Protein AF-0000000069414220 (afdb_homodimer)

Nearest PDB structures (foldseek):
  6igj-assembly1_A  TM=7.680E-01  e=2.582E-08  Arabidopsis thaliana
  3axy-assembly2_G  TM=7.639E-01  e=6.951E-08  Oryza sativa Japonica Group
  1wko-assembly2_B  TM=7.601E-01  e=1.482E-07  Arabidopsis thaliana
  6ent-assembly1_A  TM=7.466E-01  e=9.302E-08  Rattus norvegicus
  6nn3-assembly1_H  TM=4.377E-01  e=2.959E-01  Homo sapiens

pLDDT: mean 78.58, std 23.33, range [23.16, 98.75]

Organism: NCBI:txid2607531

Secondary structure (DSSP, 8-state):
---------------------SS-SGGGGGTTTSSPPEEES--S--STT-EE-GGGSSSPPEEE-TT------SEEEEEEEETTS-SSTTEEEEEEEEEEE-HHHHHH-B---TTSSB-------SSSEEEEEEEEEEE-SS-PPPPPP-STTEEEHHHHHHHTT-EEEEEEEEEEE-/---------------------SS-SGGGGGTTTSSPPEEES--S--STT-EE-GGGSSSPPEEE-TT------SEEEEEEEETTS-SSTTEEEEEEEEEEE-HHHHHH-B---TTSSB-------SSSEEEEEEEEEEE-SS-PPPPPP-STTEEEHHHHHHHTT-EEEEEEEEEEE-

Radius of gyration: 24.99 Å; Cα contacts (8 Å, |Δi|>4): 723; chains: 2; bounding box: 134×63×52 Å

InterPro domains:
  IPR008914 Phosphatidylethanolamine-binding protein [PF01161] (61-147)
  IPR035810 Phosphatidylethanolamine-binding protein, eukaryotic [PTHR11362] (46-163)
  IPR035810 Phosphatidylethanolamine-binding protein, eukaryotic [cd00866] (46-167)
  IPR036610 PEBP-like superfamily [G3DSA:3.90.280.10] (35-177)
  IPR036610 PEBP-like superfamily [SSF49777] (45-166)

Sequence (356 aa):
MIFRNVWGVFILLLFNMVYRSSAKGGSNTTLCTKKHLILRPLKLYFQCGYTMRKDETNKAPTVFYPEIKEEPYDAYILIMVDPDANLDPRLYWLHWLKTEISYDAVKNGIHAEPSDEVAYEGPSPPSGIHRYQFFLYGENLNKLKLPSMRSGRLFDFVKFEKTNRLQVISSFQYLVSAMIFRNVWGVFILLLFNMVYRSSAKGGSNTTLCTKKHLILRPLKLYFQCGYTMRKDETNKAPTVFYPEIKEEPYDAYILIMVDPDANLDPRLYWLHWLKTEISYDAVKNGIHAEPSDEVAYEGPSPPSGIHRYQFFLYGENLNKLKLPSMRSGRLFDFVKFEKTNRLQVISSFQYLVSA

Structure (mmCIF, N/CA/C/O backbone):
data_AF-0000000069414220-model_v1
#
loop_
_entity.id
_entity.type
_entity.pdbx_description
1 polymer 'Uncharacterized protein LOC115215108'
#
loop_
_atom_site.group_PDB
_atom_site.id
_atom_site.type_symbol
_atom_site.label_atom_id
_atom_site.label_alt_id
_atom_site.label_comp_id
_atom_site.label_asym_id
_atom_site.label_entity_id
_atom_site.label_seq_id
_atom_site.pdbx_PDB_ins_code
_atom_site.Cartn_x
_atom_site.Cartn_y
_atom_site.Cartn_z
_atom_site.occupancy
_atom_site.B_iso_or_equiv
_atom_site.auth_seq_id
_atom_site.auth_comp_id
_atom_site.auth_asym_id
_atom_site.auth_atom_id
_atom_site.pdbx_PDB_model_num
ATOM 1 N N . MET A 1 1 ? 70.625 7.34 8.094 1 26.59 1 MET A N 1
ATOM 2 C CA . MET A 1 1 ? 69.688 8.188 7.379 1 26.59 1 MET A CA 1
ATOM 3 C C . MET A 1 1 ? 68.5 7.387 6.938 1 26.59 1 MET A C 1
ATOM 5 O O . MET A 1 1 ? 68.562 6.656 5.949 1 26.59 1 MET A O 1
ATOM 9 N N . ILE A 1 2 ? 67.75 6.809 7.895 1 32.03 2 ILE A N 1
ATOM 10 C CA . ILE A 1 2 ? 66.688 5.824 7.906 1 32.03 2 ILE A CA 1
ATOM 11 C C . ILE A 1 2 ? 65.438 6.406 7.238 1 32.03 2 ILE A C 1
ATOM 13 O O . ILE A 1 2 ? 64.938 7.453 7.652 1 32.03 2 ILE A O 1
ATOM 17 N N . PHE A 1 3 ? 65.312 6.156 5.867 1 28.16 3 PHE A N 1
ATOM 18 C CA . PHE A 1 3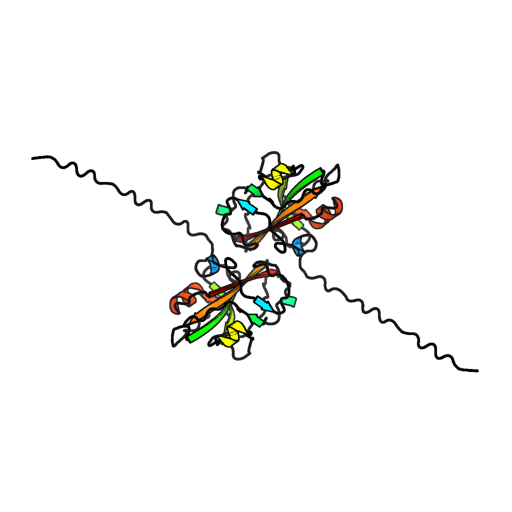 ? 64.188 6.547 4.992 1 28.16 3 PHE A CA 1
ATOM 19 C C . PHE A 1 3 ? 62.875 6.133 5.594 1 28.16 3 PHE A C 1
ATOM 21 O O . PHE A 1 3 ? 62.625 4.945 5.82 1 28.16 3 PHE A O 1
ATOM 28 N N . ARG A 1 4 ? 62.312 6.941 6.512 1 32.22 4 ARG A N 1
ATOM 29 C CA . ARG A 1 4 ? 61 6.91 7.145 1 32.22 4 ARG A CA 1
ATOM 30 C C . ARG A 1 4 ? 59.906 6.875 6.098 1 32.22 4 ARG A C 1
ATOM 32 O O . ARG A 1 4 ? 59.719 7.832 5.344 1 32.22 4 ARG A O 1
ATOM 39 N N . ASN A 1 5 ? 59.75 5.684 5.379 1 29.59 5 ASN A N 1
ATOM 40 C CA . ASN A 1 5 ? 58.688 5.523 4.395 1 29.59 5 ASN A CA 1
ATOM 41 C C . ASN A 1 5 ? 57.312 5.926 4.965 1 29.59 5 ASN A C 1
ATOM 43 O O . ASN A 1 5 ? 56.875 5.344 5.945 1 29.59 5 ASN A O 1
ATOM 47 N N . VAL A 1 6 ? 56.969 7.199 4.992 1 32.84 6 VAL A N 1
ATOM 48 C CA . VAL A 1 6 ? 55.656 7.777 5.305 1 32.84 6 VAL A CA 1
ATOM 49 C C . VAL A 1 6 ? 54.594 7.129 4.434 1 32.84 6 VAL A C 1
ATOM 51 O O . VAL A 1 6 ? 54.594 7.285 3.211 1 32.84 6 VAL A O 1
ATOM 54 N N . TRP A 1 7 ? 54.344 5.789 4.633 1 30.53 7 TRP A N 1
ATOM 55 C CA . TRP A 1 7 ? 53.219 5.219 3.92 1 30.53 7 TRP A CA 1
ATOM 56 C C . TRP A 1 7 ? 51.969 6.066 4.121 1 30.53 7 TRP A C 1
ATOM 58 O O . TRP A 1 7 ? 51.531 6.289 5.254 1 30.53 7 TRP A O 1
ATOM 68 N N . GLY A 1 8 ? 51.781 7.176 3.346 1 30.05 8 GLY A N 1
ATOM 69 C CA . GLY A 1 8 ? 50.562 7.945 3.268 1 30.05 8 GLY A CA 1
ATOM 70 C C . GLY A 1 8 ? 49.312 7.074 3.115 1 30.05 8 GLY A C 1
ATOM 71 O O . GLY A 1 8 ? 49.219 6.266 2.188 1 30.05 8 GLY A O 1
ATOM 72 N N . VAL A 1 9 ? 48.719 6.629 4.238 1 30.56 9 VAL A N 1
ATOM 73 C CA . VAL A 1 9 ? 47.406 5.973 4.289 1 30.56 9 VAL A CA 1
ATOM 74 C C . VAL A 1 9 ? 46.406 6.781 3.492 1 30.56 9 VAL A C 1
ATOM 76 O O . VAL A 1 9 ? 46.062 7.914 3.859 1 30.56 9 VAL A O 1
ATOM 79 N N . PHE A 1 10 ? 46.438 6.742 2.127 1 31.06 10 PHE A N 1
ATOM 80 C CA . PHE A 1 10 ? 45.312 7.262 1.362 1 31.06 10 PHE A CA 1
ATOM 81 C C . PHE A 1 10 ? 44 6.695 1.882 1 31.06 10 PHE A C 1
ATOM 83 O O . PHE A 1 10 ? 43.75 5.492 1.788 1 31.06 10 PHE A O 1
ATOM 90 N N . ILE A 1 11 ? 43.438 7.258 2.92 1 28.73 11 ILE A N 1
ATOM 91 C CA . ILE A 1 11 ? 42.062 6.996 3.352 1 28.73 11 ILE A CA 1
ATOM 92 C C . ILE A 1 11 ? 41.125 7.219 2.184 1 28.73 11 ILE A C 1
ATOM 94 O O . ILE A 1 11 ? 41 8.336 1.686 1 28.73 11 ILE A O 1
ATOM 98 N N . LEU A 1 12 ? 41.062 6.289 1.246 1 27.39 12 LEU A N 1
ATOM 99 C CA . LEU A 1 12 ? 39.969 6.309 0.273 1 27.39 12 LEU A CA 1
ATOM 100 C C . LEU A 1 12 ? 38.625 6.527 0.961 1 27.39 12 LEU A C 1
ATOM 102 O O . LEU A 1 12 ? 38.188 5.707 1.774 1 27.39 12 LEU A O 1
ATOM 106 N N . LEU A 1 13 ? 38.312 7.797 1.229 1 27.56 13 LEU A N 1
ATOM 107 C CA . LEU A 1 13 ? 36.938 8.203 1.565 1 27.56 13 LEU A CA 1
ATOM 108 C C . LEU A 1 13 ? 35.938 7.578 0.61 1 27.56 13 LEU A C 1
ATOM 110 O O . LEU A 1 13 ? 35.875 7.938 -0.568 1 27.56 13 LEU A O 1
ATOM 114 N N . LEU A 1 14 ? 35.844 6.285 0.716 1 27.75 14 LEU A N 1
ATOM 115 C CA . LEU A 1 14 ? 34.688 5.691 0.028 1 27.75 14 LEU A CA 1
ATOM 116 C C . LEU A 1 14 ? 33.406 6.465 0.328 1 27.75 14 LEU A C 1
ATOM 118 O O . LEU A 1 14 ? 33 6.535 1.481 1 27.75 14 LEU A O 1
ATOM 122 N N . PHE A 1 15 ? 33.25 7.602 -0.378 1 26.55 15 PHE A N 1
ATOM 123 C CA . PHE A 1 15 ? 31.953 8.242 -0.518 1 26.55 15 PHE A CA 1
ATOM 124 C C . PHE A 1 15 ? 30.844 7.195 -0.689 1 26.55 15 PHE A C 1
ATOM 126 O O . PHE A 1 15 ? 30.766 6.543 -1.73 1 26.55 15 PHE A O 1
ATOM 133 N N . ASN A 1 16 ? 30.609 6.469 0.341 1 26.45 16 ASN A N 1
ATOM 134 C CA . ASN A 1 16 ? 29.344 5.734 0.368 1 26.45 16 ASN A CA 1
ATOM 135 C C . ASN A 1 16 ? 28.188 6.57 -0.177 1 26.45 16 ASN A C 1
ATOM 137 O O . ASN A 1 16 ? 27.703 7.48 0.5 1 26.45 16 ASN A O 1
ATOM 141 N N . MET A 1 17 ? 28.25 6.957 -1.471 1 23.16 17 MET A N 1
ATOM 142 C CA . MET A 1 17 ? 27.047 7.445 -2.135 1 23.16 17 MET A CA 1
ATOM 143 C C . MET A 1 17 ? 25.812 6.672 -1.673 1 23.16 17 MET A C 1
ATOM 145 O O . MET A 1 17 ? 25.625 5.516 -2.057 1 23.16 17 MET A O 1
ATOM 149 N N . VAL A 1 18 ? 25.438 6.863 -0.528 1 25.58 18 VAL A N 1
ATOM 150 C CA . VAL A 1 18 ? 24.125 6.453 -0.052 1 25.58 18 VAL A CA 1
ATOM 151 C C . VAL A 1 18 ? 23.078 6.727 -1.129 1 25.58 18 VAL A C 1
ATOM 153 O O . VAL A 1 18 ? 22.891 7.871 -1.551 1 25.58 18 VAL A O 1
ATOM 156 N N . TYR A 1 19 ? 23.016 5.891 -2.047 1 25.41 19 TYR A N 1
ATOM 157 C CA . TYR A 1 19 ? 22.031 5.773 -3.111 1 25.41 19 TYR A CA 1
ATOM 158 C C . TYR A 1 19 ? 20.656 6.223 -2.633 1 25.41 19 TYR A C 1
ATOM 160 O O . TYR A 1 19 ? 20.172 5.773 -1.589 1 25.41 19 TYR A O 1
ATOM 168 N N . ARG A 1 20 ? 20.328 7.457 -2.82 1 27.52 20 ARG A N 1
ATOM 169 C CA . ARG A 1 20 ? 19.047 8.148 -2.619 1 27.52 20 ARG A CA 1
ATOM 170 C C . ARG A 1 20 ? 17.875 7.258 -3.023 1 27.52 20 ARG A C 1
ATOM 172 O O . ARG A 1 20 ? 17.719 6.926 -4.199 1 27.52 20 ARG A O 1
ATOM 179 N N . SER A 1 21 ? 17.469 6.363 -2.32 1 29.06 21 SER A N 1
ATOM 180 C CA . SER A 1 21 ? 16.266 5.539 -2.43 1 29.06 21 SER A CA 1
ATOM 181 C C . SER A 1 21 ? 15.086 6.355 -2.92 1 29.06 21 SER A C 1
ATOM 183 O O . SER A 1 21 ? 14.914 7.516 -2.531 1 29.06 21 SER A O 1
ATOM 185 N N . SER A 1 22 ? 14.734 6.297 -4.102 1 31.61 22 SER A N 1
ATOM 186 C CA . SER A 1 22 ? 13.617 7.02 -4.699 1 31.61 22 SER A CA 1
ATOM 187 C C . SER A 1 22 ? 12.438 7.117 -3.736 1 31.61 22 SER A C 1
ATOM 189 O O . SER A 1 22 ? 11.344 7.527 -4.125 1 31.61 22 SER A O 1
ATOM 191 N N . ALA A 1 23 ? 12.484 6.449 -2.645 1 35.44 23 ALA A N 1
ATOM 192 C CA . ALA A 1 23 ? 11.469 6.82 -1.658 1 35.44 23 ALA A CA 1
ATOM 193 C C . ALA A 1 23 ? 11.406 8.336 -1.476 1 35.44 23 ALA A C 1
ATOM 195 O O . ALA A 1 23 ? 12.445 8.992 -1.366 1 35.44 23 ALA A O 1
ATOM 196 N N . LYS A 1 24 ? 10.398 8.945 -2.059 1 43.19 24 LYS A N 1
ATOM 197 C CA . LYS A 1 24 ? 10.258 10.367 -1.768 1 43.19 24 LYS A CA 1
ATOM 198 C C . LYS A 1 24 ? 10.688 10.688 -0.338 1 43.19 24 LYS A C 1
ATOM 200 O O . LYS A 1 24 ? 10.641 9.812 0.536 1 43.19 24 LYS A O 1
ATOM 205 N N . GLY A 1 25 ? 11.688 11.406 -0.119 1 39.09 25 GLY A N 1
ATOM 206 C CA . GLY A 1 25 ? 12.352 11.891 1.079 1 39.09 25 GLY A CA 1
ATOM 207 C C . GLY A 1 25 ? 11.383 12.289 2.178 1 39.09 25 GLY A C 1
ATOM 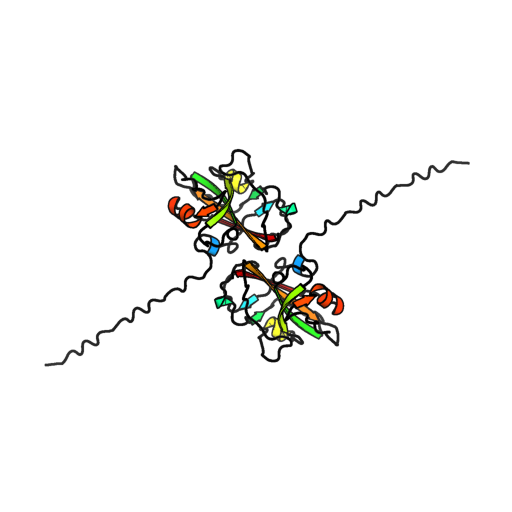208 O O . GLY A 1 25 ? 10.172 12.141 2.027 1 39.09 25 GLY A O 1
ATOM 209 N N . GLY A 1 26 ? 11.672 12.391 3.232 1 40.84 26 GLY A N 1
ATOM 210 C CA . GLY A 1 26 ? 10.961 12.875 4.41 1 40.84 26 GLY A CA 1
ATOM 211 C C . GLY A 1 26 ? 10.258 11.773 5.176 1 40.84 26 GLY A C 1
ATOM 212 O O . GLY A 1 26 ? 10.797 10.672 5.332 1 40.84 26 GLY A O 1
ATOM 213 N N . SER A 1 27 ? 9.078 11.977 5.742 1 42.59 27 SER A N 1
ATOM 214 C CA . SER A 1 27 ? 8.297 11.07 6.578 1 42.59 27 SER A CA 1
ATOM 215 C C . SER A 1 27 ? 7.852 9.844 5.797 1 42.59 27 SER A C 1
ATOM 217 O O . SER A 1 27 ? 7.461 8.836 6.387 1 42.59 27 SER A O 1
ATOM 219 N N . ASN A 1 28 ? 7.996 9.906 4.516 1 46.84 28 ASN A N 1
ATOM 220 C CA . ASN A 1 28 ? 7.57 8.789 3.676 1 46.84 28 ASN A CA 1
ATOM 221 C C . ASN A 1 28 ? 8.422 7.547 3.9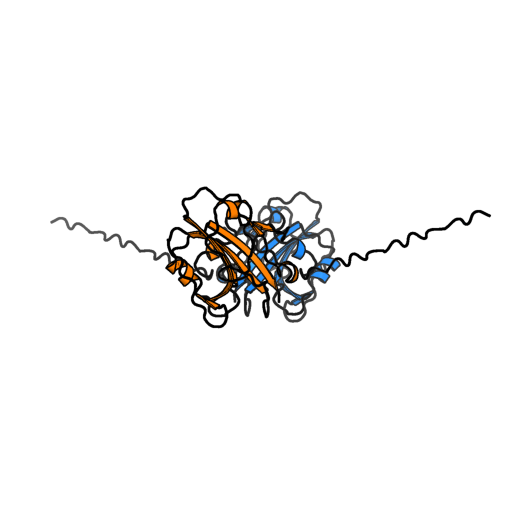22 1 46.84 28 ASN A C 1
ATOM 223 O O . ASN A 1 28 ? 7.961 6.422 3.717 1 46.84 28 ASN A O 1
ATOM 227 N N . THR A 1 29 ? 9.586 7.773 4.395 1 45.28 29 THR A N 1
ATOM 228 C CA . THR A 1 29 ? 10.5 6.652 4.586 1 45.28 29 THR A CA 1
ATOM 229 C C . THR A 1 29 ? 10.055 5.793 5.77 1 45.28 29 THR A C 1
ATOM 231 O O . THR A 1 29 ? 10.438 4.625 5.867 1 45.28 29 THR A O 1
ATOM 234 N N . THR A 1 30 ? 9.203 6.359 6.672 1 50.91 30 THR A N 1
ATOM 235 C CA . THR A 1 30 ? 8.844 5.625 7.879 1 50.91 30 THR A CA 1
ATOM 236 C C . THR A 1 30 ? 7.371 5.242 7.859 1 50.91 30 THR A C 1
ATOM 238 O O . THR A 1 30 ? 6.812 4.848 8.883 1 50.91 30 THR A O 1
ATOM 241 N N . LEU A 1 31 ? 6.766 5.293 6.789 1 56.03 31 LEU A N 1
ATOM 242 C CA . LEU A 1 31 ? 5.336 5.027 6.68 1 56.03 31 LEU A CA 1
ATOM 243 C C . LEU A 1 31 ? 5.016 3.588 7.066 1 56.03 31 LEU A C 1
ATOM 245 O O . LEU A 1 31 ? 5.645 2.654 6.562 1 56.03 31 LEU A O 1
ATOM 249 N N . CYS A 1 32 ? 4.242 3.385 8.008 1 61.91 32 CYS A N 1
ATOM 250 C CA . CYS A 1 32 ? 3.674 2.105 8.422 1 61.91 32 CYS A CA 1
ATOM 251 C C . CYS A 1 32 ? 4.719 1.244 9.117 1 61.91 32 CYS A C 1
ATOM 253 O O . CYS A 1 32 ? 4.621 0.016 9.109 1 61.91 32 CYS A O 1
ATOM 255 N N . THR A 1 33 ? 5.852 1.801 9.477 1 58.91 33 THR A N 1
ATOM 256 C CA . THR A 1 33 ? 6.902 1.003 10.094 1 58.91 33 THR A CA 1
ATOM 257 C C . THR A 1 33 ? 6.676 0.893 11.602 1 58.91 33 THR A C 1
ATOM 259 O O . THR A 1 33 ? 7.203 -0.016 12.25 1 58.91 33 THR A O 1
ATOM 262 N N . LYS A 1 34 ? 5.996 1.818 12.148 1 60.41 34 LYS A N 1
ATOM 263 C CA . LYS A 1 34 ? 5.676 1.795 13.57 1 60.41 34 LYS A CA 1
ATOM 264 C C . LYS A 1 34 ? 4.184 1.56 13.797 1 60.41 34 LYS A C 1
ATOM 266 O O . LYS A 1 34 ? 3.449 1.266 12.852 1 60.41 34 LYS A O 1
ATOM 271 N N . LYS A 1 35 ? 3.875 1.489 15.133 1 65.19 35 LYS A N 1
ATOM 272 C CA . LYS A 1 35 ? 2.441 1.496 15.422 1 65.19 35 LYS A CA 1
ATOM 273 C C . LYS A 1 35 ? 1.742 2.637 14.688 1 65.19 35 LYS A C 1
ATOM 275 O O . LYS A 1 35 ? 2.172 3.789 14.766 1 65.19 35 LYS A O 1
ATOM 280 N N . HIS A 1 36 ? 0.826 2.24 13.961 1 78 36 HIS A N 1
ATOM 281 C CA . HIS A 1 36 ? 0.24 3.199 13.031 1 78 36 HIS A CA 1
ATOM 282 C C . HIS A 1 36 ? -1.018 3.834 13.617 1 78 36 HIS A C 1
ATOM 284 O O . HIS A 1 36 ? -1.588 3.32 14.578 1 78 36 HIS A O 1
ATOM 290 N N . LEU A 1 37 ? -1.339 4.996 13.07 1 86.56 37 LEU A N 1
ATOM 291 C CA . LEU A 1 37 ? -2.613 5.656 13.328 1 86.56 37 LEU A CA 1
ATOM 292 C C . LEU A 1 37 ? -3.777 4.699 13.102 1 86.56 37 LEU A C 1
ATOM 294 O O . LEU A 1 37 ? -3.682 3.773 12.297 1 86.56 37 LEU A O 1
ATOM 298 N N . ILE A 1 38 ? -4.758 4.945 13.844 1 84.88 38 ILE A N 1
ATOM 299 C CA . ILE A 1 38 ? -6.012 4.219 13.656 1 84.88 38 ILE A CA 1
ATOM 300 C C . ILE A 1 38 ? -7.051 5.141 13.016 1 84.88 38 ILE A C 1
ATOM 302 O O . ILE A 1 38 ? -7.219 6.285 13.445 1 84.88 38 ILE A O 1
ATOM 306 N N . LEU A 1 39 ? -7.688 4.691 11.984 1 88.69 39 LEU A N 1
ATOM 307 C CA . LEU A 1 39 ? -8.727 5.453 11.305 1 88.69 39 LEU A CA 1
ATOM 308 C C . LEU A 1 39 ? -10.07 4.742 11.398 1 88.69 39 LEU A C 1
ATOM 310 O O . LEU A 1 39 ? -10.219 3.615 10.922 1 88.69 39 LEU A O 1
ATOM 314 N N . ARG A 1 40 ? -11.008 5.355 11.977 1 86.75 40 ARG A N 1
ATOM 315 C CA . ARG A 1 40 ? -12.352 4.809 12.078 1 86.75 40 ARG A CA 1
ATOM 316 C C . ARG A 1 40 ? -13.312 5.555 11.156 1 86.75 40 ARG A C 1
ATOM 318 O O . ARG A 1 40 ? -13.258 6.781 11.055 1 86.75 40 ARG A O 1
ATOM 325 N N . PRO A 1 41 ? -14.258 4.855 10.5 1 83.75 41 PRO A N 1
ATOM 326 C CA . PRO A 1 41 ? -14.617 3.439 10.594 1 83.75 41 PRO A CA 1
ATOM 327 C C . PRO A 1 41 ? -13.828 2.568 9.617 1 83.75 41 PRO A C 1
ATOM 329 O O . PRO A 1 41 ? -14.18 1.407 9.398 1 83.75 41 PRO A O 1
ATOM 332 N N . LEU A 1 42 ? -12.922 3.197 9.188 1 68.56 42 LEU A N 1
ATOM 333 C CA . LEU A 1 42 ? -12.195 2.426 8.188 1 68.56 42 LEU A CA 1
ATOM 334 C C . LEU A 1 42 ? -11.602 1.162 8.797 1 68.56 42 LEU A C 1
ATOM 336 O O . LEU A 1 42 ? -10.656 1.234 9.578 1 68.56 42 LEU A O 1
ATOM 340 N N . LYS A 1 43 ? -12.555 0.351 9.695 1 55.28 43 LYS A N 1
ATOM 341 C CA . LYS A 1 43 ? -12.32 -0.792 10.578 1 55.28 43 LYS A CA 1
ATOM 342 C C . LYS A 1 43 ? -11.062 -1.552 10.172 1 55.28 43 LYS A C 1
ATOM 344 O O . LYS A 1 43 ? -10.234 -1.89 11.023 1 55.28 43 LYS A O 1
ATOM 349 N N . LEU A 1 44 ? -11.289 -2.572 9.25 1 47 44 LEU A N 1
ATOM 350 C CA . LEU A 1 44 ? -10.523 -3.803 9.078 1 47 44 LEU A CA 1
ATOM 351 C C . LEU A 1 44 ? -9.07 -3.494 8.727 1 47 44 LEU A C 1
ATOM 353 O O . LEU A 1 44 ? -8.227 -4.395 8.703 1 47 44 LEU A O 1
ATOM 357 N N . TYR A 1 45 ? -8.875 -2.334 7.984 1 47.69 45 TYR A N 1
ATOM 358 C CA . TYR A 1 45 ? -7.695 -2.176 7.141 1 47.69 45 TYR A CA 1
ATOM 359 C C . TYR A 1 45 ? -6.469 -1.826 7.98 1 47.69 45 TYR A C 1
ATOM 361 O O . TYR A 1 45 ? -6.121 -0.651 8.125 1 47.69 45 TYR A O 1
ATOM 369 N N . PHE A 1 46 ? -6.613 -2.297 9.164 1 51.69 46 PHE A N 1
ATOM 370 C CA . PHE A 1 46 ? -5.473 -2.18 10.062 1 51.69 46 PHE A CA 1
ATOM 371 C C . PHE A 1 46 ? -4.164 -2.414 9.312 1 51.69 46 PHE A C 1
ATOM 373 O O . PHE A 1 46 ? -3.088 -2.395 9.914 1 51.69 46 PHE A O 1
ATOM 380 N N . GLN A 1 47 ? -4.383 -2.611 8.094 1 63.31 47 GLN A N 1
ATOM 381 C CA . GLN A 1 47 ? -3.078 -2.867 7.496 1 63.31 47 GLN A CA 1
ATOM 382 C C . GLN A 1 47 ? -2.641 -1.705 6.609 1 63.31 47 GLN A C 1
ATOM 384 O O . GLN A 1 47 ? -3.365 -1.312 5.691 1 63.31 47 GLN A O 1
ATOM 389 N N . CYS A 1 48 ? -1.693 -1 7.09 1 68.69 48 CYS A N 1
ATOM 390 C CA . CYS A 1 48 ? -1.053 0.043 6.297 1 68.69 48 CYS A CA 1
ATOM 391 C C . CYS A 1 48 ? -0.765 -0.448 4.883 1 68.69 48 CYS A C 1
ATOM 393 O O . CYS A 1 48 ? -0.091 -1.462 4.699 1 68.69 48 CYS A O 1
ATOM 395 N N . GLY A 1 49 ? -1.542 0.212 3.963 1 74.19 49 GLY A N 1
ATOM 396 C CA . GLY A 1 49 ? -1.286 -0.129 2.572 1 74.19 49 GLY A CA 1
ATOM 397 C C . GLY A 1 49 ? -2.475 -0.779 1.889 1 74.19 49 GLY A C 1
ATOM 398 O O . GLY A 1 49 ? -2.426 -1.075 0.693 1 74.19 49 GLY A O 1
ATOM 399 N N . TYR A 1 50 ? -3.555 -0.944 2.568 1 78.44 50 TYR A N 1
ATOM 400 C CA . TYR A 1 50 ? -4.742 -1.569 1.997 1 78.44 50 TYR A CA 1
ATOM 401 C C . TYR A 1 50 ? -5.371 -0.678 0.932 1 78.44 50 TYR A C 1
ATOM 403 O O . TYR A 1 50 ? -5.309 0.55 1.025 1 78.44 50 TYR A O 1
ATOM 411 N N . THR A 1 51 ? -5.93 -1.305 0.011 1 83.56 51 THR A N 1
ATOM 412 C CA . THR A 1 51 ? -6.672 -0.57 -1.009 1 83.56 51 THR A CA 1
ATOM 413 C C . THR A 1 51 ? -8.133 -0.402 -0.602 1 83.56 51 THR A C 1
ATOM 415 O O . THR A 1 51 ? -8.828 -1.388 -0.362 1 83.56 51 THR A O 1
ATOM 418 N N . MET A 1 52 ? -8.547 0.833 -0.589 1 85.81 52 MET A N 1
ATOM 419 C CA . MET A 1 52 ? -9.914 1.173 -0.213 1 85.81 52 MET A CA 1
ATOM 420 C C . MET A 1 52 ? -10.734 1.577 -1.437 1 85.81 52 MET A C 1
ATOM 422 O O . MET A 1 52 ? -10.18 2.072 -2.42 1 85.81 52 MET A O 1
ATOM 426 N N . ARG A 1 53 ? -12.039 1.361 -1.275 1 85.62 53 ARG A N 1
ATOM 427 C CA . ARG A 1 53 ? -12.945 1.944 -2.262 1 85.62 53 ARG A CA 1
ATOM 428 C C . ARG A 1 53 ? -13.117 3.441 -2.029 1 85.62 53 ARG A C 1
ATOM 430 O O . ARG A 1 53 ? -13.055 3.91 -0.891 1 85.62 53 ARG A O 1
ATOM 437 N N . LYS A 1 54 ? -13.406 4.062 -3.092 1 90.5 54 LYS A N 1
ATOM 438 C CA . LYS A 1 54 ? -13.594 5.508 -3.02 1 90.5 54 LYS A CA 1
ATOM 439 C C . LYS A 1 54 ? -14.727 5.867 -2.057 1 90.5 54 LYS A C 1
ATOM 441 O O . LYS A 1 54 ? -14.602 6.82 -1.279 1 90.5 54 LYS A O 1
ATOM 446 N N . ASP A 1 55 ? -15.789 5.133 -2.113 1 89.69 55 ASP A N 1
ATOM 447 C CA . ASP A 1 55 ? -16.969 5.457 -1.315 1 89.69 55 ASP A CA 1
ATOM 448 C C . ASP A 1 55 ? -16.688 5.262 0.174 1 89.69 55 ASP A C 1
ATOM 450 O O . ASP A 1 55 ? -17.359 5.859 1.019 1 89.69 55 ASP A O 1
ATOM 454 N N . GLU A 1 56 ? -15.711 4.43 0.53 1 89 56 GLU A N 1
ATOM 455 C CA . GLU A 1 56 ? -15.344 4.191 1.924 1 89 56 GLU A CA 1
ATOM 456 C C . GLU A 1 56 ? -14.547 5.363 2.49 1 89 56 GLU A C 1
ATOM 458 O O . GLU A 1 56 ? -14.406 5.492 3.707 1 89 56 GLU A O 1
ATOM 463 N N . THR A 1 57 ? -14.031 6.223 1.544 1 93.5 57 THR A N 1
ATOM 464 C CA . THR A 1 57 ? -13.078 7.234 1.996 1 93.5 57 THR A CA 1
ATOM 465 C C . THR A 1 57 ? -13.594 8.633 1.68 1 93.5 57 THR A C 1
ATOM 467 O O . THR A 1 57 ? -12.875 9.617 1.854 1 93.5 57 THR A O 1
ATOM 470 N N . ASN A 1 58 ? -14.812 8.719 1.23 1 94.69 58 ASN A N 1
ATOM 471 C CA . ASN A 1 58 ? -15.391 10.008 0.85 1 94.69 58 ASN A CA 1
ATOM 472 C C . ASN A 1 58 ? -15.516 10.945 2.049 1 94.69 58 ASN A C 1
ATOM 474 O O . ASN A 1 58 ? -15.32 12.148 1.919 1 94.69 58 ASN A O 1
ATOM 478 N N . LYS A 1 59 ? -15.852 10.367 3.205 1 94.81 59 LYS A N 1
ATOM 479 C CA . LYS A 1 59 ? -15.945 11.141 4.438 1 94.81 59 LYS A CA 1
ATOM 480 C C . LYS A 1 59 ? -14.68 11 5.277 1 94.81 59 LYS A C 1
ATOM 482 O O . LYS A 1 59 ? -14.047 9.945 5.277 1 94.81 59 LYS A O 1
ATOM 487 N N . ALA A 1 60 ? -14.469 12.047 5.996 1 96.75 60 ALA A N 1
ATOM 488 C CA . ALA A 1 60 ? -13.273 12.023 6.84 1 96.75 60 ALA A CA 1
ATOM 489 C C . ALA A 1 60 ? -13.375 10.945 7.91 1 96.75 60 ALA A C 1
ATOM 491 O O . ALA A 1 60 ? -14.422 10.805 8.555 1 96.75 60 ALA A O 1
ATOM 492 N N . PRO A 1 61 ? -12.344 10.266 8.117 1 95.5 61 PRO A N 1
ATOM 493 C CA . PRO A 1 61 ? -12.305 9.375 9.281 1 95.5 61 PRO A CA 1
ATOM 494 C C . PRO A 1 61 ? -12.016 10.125 10.578 1 95.5 61 PRO A C 1
ATOM 496 O O . PRO A 1 61 ? -11.555 11.266 10.547 1 95.5 61 PRO A O 1
ATOM 499 N N . THR A 1 62 ? -12.375 9.445 11.648 1 95.5 62 THR A N 1
ATOM 500 C CA . THR A 1 62 ? -11.797 9.844 12.93 1 95.5 62 THR A CA 1
ATOM 501 C C . THR A 1 62 ? -10.438 9.195 13.133 1 95.5 62 THR A C 1
ATOM 503 O O . THR A 1 62 ? -10.289 7.98 12.977 1 95.5 62 THR A O 1
ATOM 506 N N . VAL A 1 63 ? -9.461 10.055 13.477 1 94.62 63 VAL A N 1
ATOM 507 C CA . VAL A 1 63 ? -8.094 9.555 13.562 1 94.62 63 VAL A CA 1
ATOM 508 C C . VAL A 1 63 ? -7.668 9.461 15.023 1 94.62 63 VAL A C 1
ATOM 510 O O . VAL A 1 63 ? -7.906 10.391 15.805 1 94.62 63 VAL A O 1
ATOM 513 N N . PHE A 1 64 ? -7.02 8.328 15.359 1 91.06 64 PHE A N 1
ATOM 514 C CA . PHE A 1 64 ? -6.59 8.086 16.734 1 91.06 64 PHE A CA 1
ATOM 515 C C . PHE A 1 64 ? -5.129 7.656 16.766 1 91.06 64 PHE A C 1
ATOM 517 O O . PHE A 1 64 ? -4.656 6.953 15.875 1 91.06 64 PHE A O 1
ATOM 524 N N . TYR A 1 65 ? -4.562 8.102 17.812 1 90.5 65 TYR A N 1
ATOM 525 C CA . TYR A 1 65 ? -3.291 7.504 18.203 1 90.5 65 TYR A CA 1
ATOM 526 C C . TYR A 1 65 ? -3.223 7.316 19.719 1 90.5 65 TYR A C 1
ATOM 528 O O . TYR A 1 65 ? -2.545 8.078 20.406 1 90.5 65 TYR A O 1
ATOM 536 N N . PRO A 1 66 ? -3.738 6.223 20.188 1 87.25 66 PRO A N 1
ATOM 537 C CA . PRO A 1 66 ? -3.869 6.039 21.625 1 87.25 66 PRO A CA 1
ATOM 538 C C . PRO A 1 66 ? -2.527 5.801 22.312 1 87.25 66 PRO A C 1
ATOM 540 O O . PRO A 1 66 ? -2.414 5.965 23.531 1 87.25 66 PRO A O 1
ATOM 543 N N . GLU A 1 67 ? -1.554 5.496 21.609 1 86.62 67 GLU A N 1
ATOM 544 C CA . GLU A 1 67 ? -0.257 5.145 22.172 1 86.62 67 GLU A CA 1
ATOM 545 C C . GLU A 1 67 ? 0.599 6.387 22.406 1 86.62 67 GLU A C 1
ATOM 547 O O . GLU A 1 67 ? 1.741 6.285 22.859 1 86.62 67 GLU A O 1
ATOM 552 N N . ILE A 1 68 ? 0.03 7.477 22.094 1 88 68 ILE A N 1
ATOM 553 C CA . ILE A 1 68 ? 0.805 8.711 22.203 1 88 68 ILE A CA 1
ATOM 554 C C . ILE A 1 68 ? 1.336 8.852 23.625 1 88 68 ILE A C 1
ATOM 556 O O . ILE A 1 68 ? 0.62 8.586 24.594 1 88 68 ILE A O 1
ATOM 560 N N . LYS A 1 69 ? 2.611 9.117 23.641 1 82.25 69 LYS A N 1
ATOM 561 C CA . LYS A 1 69 ? 3.215 9.383 24.938 1 82.25 69 LYS A CA 1
ATOM 562 C C . LYS A 1 69 ? 3.127 10.867 25.297 1 82.25 69 LYS A C 1
ATOM 564 O O . LYS A 1 69 ? 2.994 11.719 24.406 1 82.25 69 LYS A O 1
ATOM 569 N N . GLU A 1 70 ? 3.115 10.977 26.516 1 70 70 GLU A N 1
ATOM 570 C CA . GLU A 1 70 ? 3.078 12.352 27 1 70 70 GLU A CA 1
ATOM 571 C C . GLU A 1 70 ? 4.379 13.086 26.672 1 70 70 GLU A C 1
ATOM 573 O O . GLU A 1 70 ? 5.426 12.781 27.25 1 70 70 GLU A O 1
ATOM 578 N N . GLU A 1 71 ? 4.52 13.328 25.391 1 68.06 71 GLU A N 1
ATOM 579 C CA . GLU A 1 71 ? 5.672 14.148 25.016 1 68.06 71 GLU A CA 1
ATOM 580 C C . GLU A 1 71 ? 5.309 15.633 25 1 68.06 71 GLU A C 1
ATOM 582 O O . GLU A 1 71 ? 4.145 15.984 24.797 1 68.06 71 GLU A O 1
ATOM 587 N N . PRO A 1 72 ? 6.391 16.344 25.281 1 73.25 72 PRO A N 1
ATOM 588 C CA . PRO A 1 72 ? 6.145 17.781 25.422 1 73.25 72 PRO A CA 1
ATOM 589 C C . PRO A 1 72 ? 5.926 18.484 24.094 1 73.25 72 PRO A C 1
ATOM 591 O O . PRO A 1 72 ? 6.891 18.875 23.422 1 73.25 72 PRO A O 1
ATOM 594 N N . TYR A 1 73 ? 4.812 18.281 23.531 1 84.94 73 TYR A N 1
ATOM 595 C CA . TYR A 1 73 ? 4.426 19.156 22.422 1 84.94 73 TYR A CA 1
ATOM 596 C C . TYR A 1 73 ? 3.305 20.094 22.844 1 84.94 73 TYR A C 1
ATOM 598 O O . TYR A 1 73 ? 2.465 19.75 23.672 1 84.94 73 TYR A O 1
ATOM 606 N N . ASP A 1 74 ? 3.465 21.312 22.344 1 86.12 74 ASP A N 1
ATOM 607 C CA . ASP A 1 74 ? 2.42 22.281 22.625 1 86.12 74 ASP A CA 1
ATOM 608 C C . ASP A 1 74 ? 1.11 21.906 21.953 1 86.12 74 ASP A C 1
ATOM 610 O O . ASP A 1 74 ? 0.03 22.109 22.5 1 86.12 74 ASP A O 1
ATOM 614 N N . ALA A 1 75 ? 1.247 21.359 20.828 1 91.81 75 ALA A N 1
ATOM 615 C CA . ALA A 1 75 ? 0.106 20.938 20.031 1 91.81 75 ALA A CA 1
ATOM 616 C C . ALA A 1 75 ? 0.525 19.922 18.984 1 91.81 75 ALA A C 1
ATOM 618 O O . ALA A 1 75 ? 1.703 19.562 18.875 1 91.81 75 ALA A O 1
ATOM 619 N N . TYR A 1 76 ? -0.469 19.406 18.344 1 94 7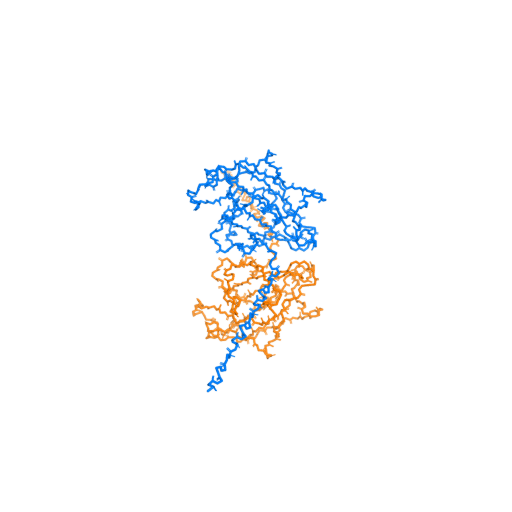6 TYR A N 1
ATOM 620 C CA . TYR A 1 76 ? -0.221 18.406 17.312 1 94 76 TYR A CA 1
ATOM 621 C C . TYR A 1 76 ? -0.811 18.844 15.969 1 94 76 TYR A C 1
ATOM 623 O O . TYR A 1 76 ? -1.672 19.734 15.93 1 94 76 TYR A O 1
ATOM 631 N N . ILE A 1 77 ? -0.254 18.219 14.906 1 94.69 77 ILE A N 1
ATOM 632 C CA . ILE A 1 77 ? -0.691 18.469 13.539 1 94.69 77 ILE A CA 1
ATOM 633 C C . ILE A 1 77 ? -1.036 17.141 12.859 1 94.69 77 ILE A C 1
ATOM 635 O O . ILE A 1 77 ? -0.315 16.156 13 1 94.69 77 ILE A O 1
ATOM 639 N N . LEU A 1 78 ? -2.145 17.141 12.242 1 96.75 78 LEU A N 1
ATOM 640 C CA . LEU A 1 78 ? -2.512 16.047 11.359 1 96.75 78 LEU A CA 1
ATOM 641 C C . LEU A 1 78 ? -2.605 16.516 9.914 1 96.75 78 LEU A C 1
ATOM 643 O O . LEU A 1 78 ? -3.25 17.531 9.625 1 96.75 78 LEU A O 1
ATOM 647 N N . ILE A 1 79 ? -1.901 15.805 9.062 1 96.06 79 ILE A N 1
ATOM 648 C CA . ILE A 1 79 ? -1.957 16.156 7.652 1 96.06 79 ILE A CA 1
ATOM 649 C C . ILE A 1 79 ? -2.258 14.906 6.824 1 96.06 79 ILE A C 1
ATOM 651 O O . ILE A 1 79 ? -1.812 13.805 7.16 1 96.06 79 ILE A O 1
ATOM 655 N N . MET A 1 80 ? -3.08 15.016 5.824 1 96.62 80 MET A N 1
ATOM 656 C CA . MET A 1 80 ? -3.322 13.977 4.82 1 96.62 80 MET A CA 1
ATOM 657 C C . MET A 1 80 ? -2.9 14.453 3.436 1 96.62 80 MET A C 1
ATOM 659 O O . MET A 1 80 ? -3.338 15.516 2.979 1 96.62 80 MET A O 1
ATOM 663 N N . VAL A 1 81 ? -2.064 13.664 2.766 1 95.25 81 VAL A N 1
ATOM 664 C CA . VAL A 1 81 ? -1.51 14.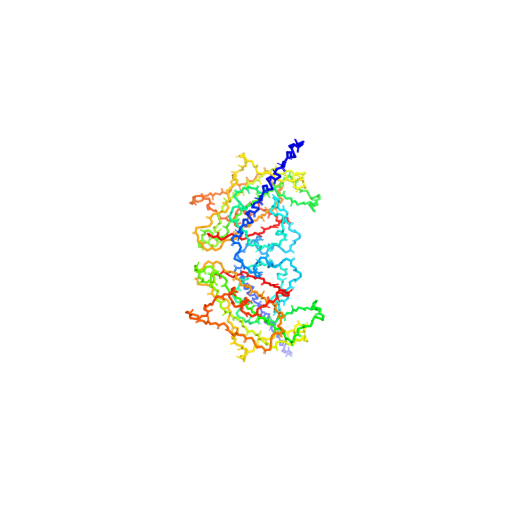117 1.494 1 95.25 81 VAL A CA 1
ATOM 665 C C . VAL A 1 81 ? -1.567 12.984 0.471 1 95.25 81 VAL A C 1
ATOM 667 O O . VAL A 1 81 ? -1.691 11.812 0.838 1 95.25 81 VAL A O 1
ATOM 670 N N . ASP A 1 82 ? -1.573 13.359 -0.752 1 96.19 82 ASP A N 1
ATOM 671 C CA . ASP A 1 82 ? -1.45 12.492 -1.922 1 96.19 82 ASP A CA 1
ATOM 672 C C . ASP A 1 82 ? -0.145 12.758 -2.668 1 96.19 82 ASP A C 1
ATOM 674 O O . ASP A 1 82 ? -0.02 13.766 -3.369 1 96.19 82 ASP A O 1
ATOM 678 N N . PRO A 1 83 ? 0.814 11.844 -2.539 1 92.06 83 PRO A N 1
ATOM 679 C CA . PRO A 1 83 ? 2.096 12.062 -3.213 1 92.06 83 PRO A CA 1
ATOM 680 C C . PRO A 1 83 ? 2.033 11.766 -4.711 1 92.06 83 PRO A C 1
ATOM 682 O O . PRO A 1 83 ? 2.99 12.039 -5.438 1 92.06 83 PRO A O 1
ATOM 685 N N . ASP A 1 84 ? 0.925 11.312 -5.219 1 93.25 84 ASP A N 1
ATOM 686 C CA . ASP A 1 84 ? 0.853 10.773 -6.574 1 93.25 84 ASP A CA 1
ATOM 687 C C . ASP A 1 84 ? 0.101 11.727 -7.504 1 93.25 84 ASP A C 1
ATOM 689 O O . ASP A 1 84 ? -0.163 11.391 -8.656 1 93.25 84 ASP A O 1
ATOM 693 N N . ALA A 1 85 ? -0.216 12.891 -7.062 1 94.44 85 ALA A N 1
ATOM 694 C CA . ALA A 1 85 ? -1.092 13.805 -7.797 1 94.44 85 ALA A CA 1
ATOM 695 C C . ALA A 1 85 ? -0.318 14.562 -8.867 1 94.44 85 ALA A C 1
ATOM 697 O O . ALA A 1 85 ? -0.916 15.172 -9.758 1 94.44 85 ALA A O 1
ATOM 698 N N . ASN A 1 86 ? 0.964 14.547 -8.734 1 93.25 86 ASN A N 1
ATOM 699 C CA . ASN A 1 86 ? 1.804 15.312 -9.656 1 93.25 86 ASN A CA 1
ATOM 700 C C . ASN A 1 86 ? 3.086 14.555 -10 1 93.25 86 ASN A C 1
ATOM 702 O O . ASN A 1 86 ? 3.572 13.758 -9.195 1 93.25 86 ASN A O 1
ATOM 706 N N . LEU A 1 87 ? 3.588 14.852 -11.164 1 89.19 87 LEU A N 1
ATOM 707 C CA . LEU A 1 87 ? 4.805 14.18 -11.609 1 89.19 87 LEU A CA 1
ATOM 708 C C . LEU A 1 87 ? 6.023 14.703 -10.859 1 89.19 87 LEU A C 1
ATOM 710 O O . LEU A 1 87 ? 7.008 13.984 -10.688 1 89.19 87 LEU A O 1
ATOM 714 N N . ASP A 1 88 ? 5.988 16 -10.469 1 88.88 88 ASP A N 1
ATOM 715 C CA . ASP A 1 88 ? 7.051 16.531 -9.617 1 88.88 88 ASP A CA 1
ATOM 716 C C . ASP A 1 88 ? 7.035 15.859 -8.242 1 88.88 88 ASP A C 1
ATOM 718 O O . ASP A 1 88 ? 6.074 16.016 -7.484 1 88.88 88 ASP A O 1
ATOM 722 N N . PRO A 1 89 ? 8.07 15.086 -7.875 1 82.56 89 PRO A N 1
ATOM 723 C CA . PRO A 1 89 ? 8.062 14.297 -6.641 1 82.56 89 PRO A CA 1
ATOM 724 C C . PRO A 1 89 ? 8.031 15.164 -5.387 1 82.56 89 PRO A C 1
ATOM 726 O O . PRO A 1 89 ? 7.723 14.68 -4.297 1 82.56 89 PRO A O 1
ATOM 729 N N . ARG A 1 90 ? 8.289 16.469 -5.52 1 86.81 90 ARG A N 1
ATOM 730 C CA . ARG A 1 90 ? 8.25 17.375 -4.371 1 86.81 90 ARG A CA 1
ATOM 731 C C . ARG A 1 90 ? 6.824 17.797 -4.043 1 86.81 90 ARG A C 1
ATOM 733 O O . ARG A 1 90 ? 6.535 18.203 -2.918 1 86.81 90 ARG A O 1
ATOM 740 N N . LEU A 1 91 ? 5.977 17.719 -5.02 1 92.88 91 LEU A N 1
ATOM 741 C CA . LEU A 1 91 ? 4.645 18.297 -4.895 1 92.88 91 LEU A CA 1
ATOM 742 C C . LEU A 1 91 ? 3.613 17.234 -4.551 1 92.88 91 LEU A C 1
ATOM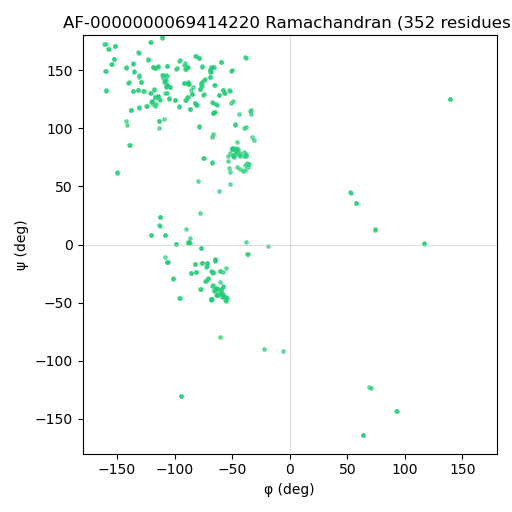 744 O O . LEU A 1 91 ? 3.486 16.234 -5.266 1 92.88 91 LEU A O 1
ATOM 748 N N . TYR A 1 92 ? 2.93 17.5 -3.447 1 94.5 92 TYR A N 1
ATOM 749 C CA . TYR A 1 92 ? 1.839 16.656 -2.975 1 94.5 92 TYR A CA 1
ATOM 750 C C . TYR A 1 92 ? 0.51 17.406 -3.029 1 94.5 92 TYR A C 1
ATOM 752 O O . TYR A 1 92 ? 0.482 18.625 -3.021 1 94.5 92 TYR A O 1
ATOM 760 N N . TRP A 1 93 ? -0.57 16.656 -3.166 1 97.88 93 TRP A N 1
ATOM 761 C CA . TRP A 1 93 ? -1.894 17.266 -3.014 1 97.88 93 TRP A CA 1
ATOM 762 C C . TRP A 1 93 ? -2.348 17.219 -1.56 1 97.88 93 TRP A C 1
ATOM 764 O O . TRP A 1 93 ? -2.293 16.172 -0.916 1 97.88 93 TRP A O 1
ATOM 774 N N . LEU A 1 94 ? -2.723 18.344 -1.029 1 98.31 94 LEU A N 1
ATOM 775 C CA . LEU A 1 94 ? -3.127 18.469 0.367 1 98.31 94 LEU A CA 1
ATOM 776 C C . LEU A 1 94 ? -4.613 18.156 0.532 1 98.31 94 LEU A C 1
ATOM 778 O O . LEU A 1 94 ? -5.465 18.922 0.059 1 98.31 94 LEU A O 1
ATOM 782 N N . HIS A 1 95 ? -4.922 17.156 1.239 1 98.69 95 HIS A N 1
ATOM 783 C CA . HIS A 1 95 ? -6.305 16.734 1.385 1 98.69 95 HIS A CA 1
ATOM 784 C C . HIS A 1 95 ? -6.891 17.188 2.715 1 98.69 95 HIS A C 1
ATOM 786 O O . HIS A 1 95 ? -8.102 17.375 2.832 1 98.69 95 HIS A O 1
ATOM 792 N N . TRP A 1 96 ? -6.035 17.312 3.703 1 98.75 96 TRP A N 1
ATOM 793 C CA . TRP A 1 96 ? -6.492 17.672 5.039 1 98.75 96 TRP A CA 1
ATOM 794 C C . TRP A 1 96 ? -5.344 18.234 5.871 1 98.75 96 TRP A C 1
ATOM 796 O O . TRP A 1 96 ? -4.23 17.719 5.84 1 98.75 96 TRP A O 1
ATOM 806 N N . LEU A 1 97 ? -5.578 19.344 6.523 1 98.12 97 LEU A N 1
ATOM 807 C CA . LEU A 1 97 ? -4.625 19.891 7.48 1 98.12 97 LEU A CA 1
ATOM 808 C C . LEU A 1 97 ? -5.34 20.406 8.727 1 98.12 97 LEU A C 1
ATOM 810 O O . LEU A 1 97 ? -6.145 21.328 8.648 1 98.12 97 LEU A O 1
ATOM 814 N N . LYS A 1 98 ? -5.059 19.781 9.805 1 97.38 98 LYS A N 1
ATOM 815 C CA . LYS A 1 98 ? -5.566 20.203 11.102 1 97.38 98 LYS A CA 1
ATOM 816 C C . LYS A 1 98 ? -4.426 20.516 12.07 1 97.38 98 LYS A C 1
ATOM 818 O O . LYS A 1 98 ? -3.482 19.734 12.188 1 97.38 98 LYS A O 1
ATOM 823 N N . THR A 1 99 ? -4.539 21.656 12.68 1 95.44 99 THR A N 1
ATOM 824 C CA . THR A 1 99 ? -3.512 22.109 13.609 1 95.44 99 THR A CA 1
ATOM 825 C C . THR A 1 99 ? -4.109 22.344 14.992 1 95.44 99 THR A C 1
ATOM 827 O O . THR A 1 99 ? -5.289 22.078 15.219 1 95.44 99 THR A O 1
ATOM 830 N N . GLU A 1 100 ? -3.227 22.625 15.875 1 92.94 100 GLU A N 1
ATOM 831 C CA . GLU A 1 100 ? -3.617 22.953 17.25 1 92.94 100 GLU A CA 1
ATOM 832 C C . GLU A 1 100 ? -4.422 21.812 17.875 1 92.94 100 GLU A C 1
ATOM 834 O O . GLU A 1 100 ? -5.414 22.047 18.562 1 92.94 100 GLU A O 1
ATOM 839 N N . ILE A 1 101 ? -4.098 20.656 17.562 1 95 101 ILE A N 1
ATOM 840 C CA . ILE A 1 101 ? -4.758 19.469 18.094 1 95 101 ILE A CA 1
ATOM 841 C C . ILE A 1 101 ? -4.254 19.203 19.516 1 95 101 ILE A C 1
ATOM 843 O O . ILE A 1 101 ? -3.043 19.203 19.766 1 95 101 ILE A O 1
ATOM 847 N N . SER A 1 102 ? -5.133 18.938 20.406 1 93.69 102 SER A N 1
ATOM 848 C CA . SER A 1 102 ? -4.746 18.672 21.781 1 93.69 102 SER A CA 1
ATOM 849 C C . SER A 1 102 ? -4.293 17.219 21.953 1 93.69 102 SER A C 1
ATOM 851 O O . SER A 1 102 ? -4.629 16.359 21.141 1 93.69 102 SER A O 1
ATOM 853 N N . TYR A 1 103 ? -3.598 17.031 23.047 1 93.31 103 TYR A N 1
ATOM 854 C CA . TYR A 1 103 ? -3.191 15.688 23.438 1 93.31 103 TYR A CA 1
ATOM 855 C C . TYR A 1 103 ? -4.402 14.773 23.594 1 93.31 103 TYR A C 1
ATOM 857 O O . TYR A 1 103 ? -4.391 13.633 23.109 1 93.31 103 TYR A O 1
ATOM 865 N N . ASP A 1 104 ? -5.438 15.266 24.188 1 93.94 104 ASP A N 1
ATOM 866 C CA . ASP A 1 104 ? -6.652 14.5 24.438 1 93.94 104 ASP A CA 1
ATOM 867 C C . ASP A 1 104 ? -7.316 14.094 23.125 1 93.94 104 ASP A C 1
ATOM 869 O O . ASP A 1 104 ? -7.816 12.969 23 1 93.94 104 ASP A O 1
ATOM 873 N N . ALA A 1 105 ? -7.285 15 22.203 1 95.31 105 ALA A N 1
ATOM 874 C CA . ALA A 1 105 ? -7.887 14.695 20.906 1 95.31 105 ALA A CA 1
ATOM 875 C C . ALA A 1 105 ? -7.121 13.586 20.188 1 95.31 105 ALA A C 1
ATOM 877 O O . ALA A 1 105 ? -7.719 12.734 19.516 1 95.31 105 ALA A O 1
ATOM 878 N N . VAL A 1 106 ? -5.84 13.609 20.281 1 95.31 106 VAL A N 1
ATOM 879 C CA . VAL A 1 106 ? -5.02 12.578 19.656 1 95.31 106 VAL A CA 1
ATOM 880 C C . VAL A 1 106 ? -5.379 11.211 20.219 1 95.31 106 VAL A C 1
ATOM 882 O O . VAL A 1 106 ? -5.484 10.227 19.484 1 95.31 106 VAL A O 1
ATOM 885 N N . LYS A 1 107 ? -5.633 11.148 21.5 1 92.25 107 LYS A N 1
ATOM 886 C CA . LYS A 1 107 ? -5.93 9.898 22.188 1 92.25 107 LYS A CA 1
ATOM 887 C C . LYS A 1 107 ? -7.363 9.453 21.922 1 92.25 107 LYS A C 1
ATOM 889 O O . LYS A 1 107 ? -7.621 8.258 21.734 1 92.25 107 LYS A O 1
ATOM 894 N N . ASN A 1 108 ? -8.242 10.422 21.875 1 93.69 108 ASN A N 1
ATOM 895 C CA . ASN A 1 108 ? -9.656 10.078 21.922 1 93.69 108 ASN A CA 1
ATOM 896 C C . ASN A 1 108 ? -10.328 10.258 20.562 1 93.69 108 ASN A C 1
ATOM 898 O O . ASN A 1 108 ? -11.469 9.82 20.375 1 93.69 108 ASN A O 1
ATOM 902 N N . GLY A 1 109 ? -9.602 10.977 19.688 1 95.88 109 GLY A N 1
ATOM 903 C CA . GLY A 1 109 ? -10.141 11.109 18.344 1 95.88 109 GLY A CA 1
ATOM 904 C C . GLY A 1 109 ? -9.969 12.5 17.766 1 95.88 109 GLY A C 1
ATOM 905 O O . GLY A 1 109 ? -10.375 13.492 18.391 1 95.88 109 GLY A O 1
ATOM 906 N N . ILE A 1 110 ? -9.398 12.578 16.672 1 97.38 110 ILE A N 1
ATOM 907 C CA . ILE A 1 110 ? -9.297 13.797 15.875 1 97.38 110 ILE A CA 1
ATOM 908 C C . ILE A 1 110 ? -10.406 13.82 14.828 1 97.38 110 ILE A C 1
ATOM 910 O O . ILE A 1 110 ? -10.445 12.961 13.945 1 97.38 110 ILE A O 1
ATOM 914 N N . HIS A 1 111 ? -11.242 14.773 14.898 1 97.62 111 HIS A N 1
ATOM 915 C CA . HIS A 1 111 ? -12.367 14.891 13.977 1 97.62 111 HIS A CA 1
ATOM 916 C C . HIS A 1 111 ? -12.148 16.016 12.977 1 97.62 111 HIS A C 1
ATOM 918 O O . HIS A 1 111 ? -11.633 17.078 13.336 1 97.62 111 HIS A O 1
ATOM 924 N N . ALA A 1 112 ? -12.656 15.742 11.789 1 98.12 112 ALA A N 1
ATOM 925 C CA . ALA A 1 112 ? -12.633 16.812 10.797 1 98.12 112 ALA A CA 1
ATOM 926 C C . ALA A 1 112 ? -13.672 17.875 11.117 1 98.12 112 ALA A C 1
ATOM 928 O O . ALA A 1 112 ? -14.773 17.578 11.57 1 98.12 112 ALA A O 1
ATOM 929 N N . GLU A 1 113 ? -13.203 19.062 10.844 1 97.44 113 GLU A N 1
ATOM 930 C CA . GLU A 1 113 ? -14.07 20.234 11.016 1 97.44 113 GLU A CA 1
ATOM 931 C C . GLU A 1 113 ? -13.953 21.188 9.828 1 97.44 113 GLU A C 1
ATOM 933 O O . GLU A 1 113 ? -12.891 21.297 9.219 1 97.44 113 GLU A O 1
ATOM 938 N N . PRO A 1 114 ? -15.078 21.859 9.555 1 96 114 PRO A N 1
ATOM 939 C CA . PRO A 1 114 ? -15.008 22.844 8.469 1 96 114 PRO A CA 1
ATOM 940 C C . PRO A 1 114 ? -13.977 23.953 8.742 1 96 114 PRO A C 1
ATOM 942 O O . PRO A 1 114 ? -13.477 24.562 7.801 1 96 114 PRO A O 1
ATOM 945 N N . SER A 1 115 ? -13.617 24.203 9.992 1 96.81 115 SER A N 1
ATOM 946 C CA . SER A 1 115 ? -12.719 25.281 10.383 1 96.81 115 SER A CA 1
ATOM 947 C C . SER A 1 115 ? -11.258 24.844 10.344 1 96.81 115 SER A C 1
ATOM 949 O O . SER A 1 115 ? -10.359 25.609 10.664 1 96.81 115 SER A O 1
ATOM 951 N N . ASP A 1 116 ? -11.07 23.625 9.945 1 97.94 116 ASP A N 1
ATOM 952 C CA . ASP A 1 116 ? -9.688 23.172 9.836 1 97.94 116 ASP A CA 1
ATOM 953 C C . ASP A 1 116 ? -8.898 24.031 8.852 1 97.94 116 ASP A C 1
ATOM 955 O O . ASP A 1 116 ? -9.484 24.672 7.977 1 97.94 116 ASP A O 1
ATOM 959 N N . GLU A 1 117 ? -7.555 24.078 8.961 1 96.94 117 GLU A N 1
ATOM 960 C CA . GLU A 1 117 ? -6.746 24.891 8.055 1 96.94 117 GLU A CA 1
ATOM 961 C C . GLU A 1 117 ? -7.027 24.531 6.598 1 96.94 117 GLU A C 1
ATOM 963 O O . GLU A 1 117 ? -7.098 25.406 5.734 1 96.94 117 GLU A O 1
ATOM 968 N N . VAL A 1 118 ? -7.074 23.281 6.328 1 97.81 118 VAL A N 1
ATOM 969 C CA . VAL A 1 118 ? -7.555 22.734 5.062 1 97.81 118 VAL A CA 1
ATOM 970 C C . VAL A 1 118 ? -8.57 21.625 5.332 1 97.81 118 VAL A C 1
ATOM 972 O O . VAL A 1 118 ? -8.234 20.609 5.93 1 97.81 118 VAL A O 1
ATOM 975 N N . ALA A 1 119 ? -9.781 21.844 4.875 1 98.25 119 ALA A N 1
ATOM 976 C CA . ALA A 1 119 ? -10.859 20.906 5.137 1 98.25 119 ALA A CA 1
ATOM 977 C C . ALA A 1 119 ? -10.633 19.594 4.371 1 98.25 119 ALA A C 1
ATOM 979 O O . ALA A 1 119 ? -10.102 19.609 3.262 1 98.25 119 ALA A O 1
ATOM 980 N N . TYR A 1 120 ? -11.117 18.562 4.945 1 98.44 120 TYR A N 1
ATOM 981 C CA . TYR A 1 120 ? -10.961 17.234 4.375 1 98.44 120 TYR A CA 1
ATOM 982 C C . TYR A 1 120 ? -11.617 17.141 3.004 1 98.44 120 TYR A C 1
ATOM 984 O O . TYR A 1 120 ? -12.773 17.547 2.834 1 98.44 120 TYR A O 1
ATOM 992 N N . GLU A 1 121 ? -10.938 16.688 2.059 1 97.62 121 GLU A N 1
ATOM 993 C CA . GLU A 1 121 ? -11.43 16.266 0.754 1 97.62 121 GLU A CA 1
ATOM 994 C C . GLU A 1 121 ? -11.117 14.797 0.499 1 97.62 121 GLU A C 1
ATOM 996 O O . GLU A 1 121 ? -9.961 14.383 0.546 1 97.62 121 GLU A O 1
ATOM 1001 N N . GLY A 1 122 ? -12.109 14.047 0.232 1 97.25 122 GLY A N 1
ATOM 1002 C CA . GLY A 1 122 ? -11.93 12.617 0.038 1 97.25 122 GLY A CA 1
ATOM 1003 C C . GLY A 1 122 ? -11.117 12.281 -1.196 1 97.25 122 GLY A C 1
ATOM 1004 O O . GLY A 1 122 ? -11.109 13.039 -2.168 1 97.25 122 GLY A O 1
ATOM 1005 N N . PRO A 1 123 ? -10.484 11.195 -1.145 1 96.88 123 PRO A N 1
ATOM 1006 C CA . PRO A 1 123 ? -9.711 10.695 -2.283 1 96.88 123 PRO A CA 1
ATOM 1007 C C . PRO A 1 123 ? -10.523 10.656 -3.576 1 96.88 123 PRO A C 1
ATOM 1009 O O . PRO A 1 123 ? -11.648 10.164 -3.584 1 96.88 123 PRO A O 1
ATOM 1012 N N . SER A 1 124 ? -9.953 11.172 -4.668 1 95.69 124 SER A N 1
ATOM 1013 C CA . SER A 1 124 ? -10.547 11.117 -6 1 95.69 124 SER A CA 1
ATOM 1014 C C . SER A 1 124 ? -9.477 11.086 -7.082 1 95.69 124 SER A C 1
ATOM 1016 O O . SER A 1 124 ? -9.422 11.969 -7.941 1 95.69 124 SER A O 1
ATOM 1018 N N . PRO A 1 125 ? -8.641 10.07 -7.082 1 95.88 125 PRO A N 1
ATOM 1019 C CA . PRO A 1 125 ? -7.617 10.008 -8.133 1 95.88 125 PRO A CA 1
ATOM 1020 C C . PRO A 1 125 ? -8.211 10.008 -9.539 1 95.88 125 PRO A C 1
ATOM 1022 O O . PRO A 1 125 ? -9.133 9.25 -9.82 1 95.88 125 PRO A O 1
ATOM 1025 N N . PRO A 1 126 ? -7.637 10.844 -10.352 1 94 126 PRO A N 1
ATOM 1026 C CA . PRO A 1 126 ? -8.188 10.914 -11.711 1 94 126 PRO A CA 1
ATOM 1027 C C . PRO A 1 126 ? -7.883 9.664 -12.539 1 94 126 PRO A C 1
ATOM 1029 O O . PRO A 1 126 ? -8.609 9.352 -13.477 1 94 126 PRO A O 1
ATOM 1032 N N . SER A 1 127 ? -6.781 8.984 -12.258 1 91.62 127 SER A N 1
ATOM 1033 C CA . SER A 1 127 ? -6.375 7.762 -12.945 1 91.62 127 SER A CA 1
ATOM 1034 C C . SER A 1 127 ? -5.477 6.898 -12.07 1 91.62 127 SER A C 1
ATOM 1036 O O . SER A 1 127 ? -4.863 7.398 -11.117 1 91.62 127 SER A O 1
ATOM 1038 N N . GLY A 1 128 ? -5.461 5.59 -12.352 1 92.31 128 GLY A N 1
ATOM 1039 C CA . GLY A 1 128 ? -4.562 4.691 -11.633 1 92.31 128 GLY A CA 1
ATOM 1040 C C . GLY A 1 128 ? -4.863 4.602 -10.156 1 92.31 128 GLY A C 1
ATOM 1041 O O . GLY A 1 128 ? -5.988 4.867 -9.727 1 92.31 128 GLY A O 1
ATOM 1042 N N . ILE A 1 129 ? -3.906 4.09 -9.438 1 91.38 129 ILE A N 1
ATOM 1043 C CA . ILE A 1 129 ? -3.99 3.975 -7.988 1 91.38 129 ILE A CA 1
ATOM 1044 C C . ILE A 1 129 ? -3.127 5.055 -7.336 1 91.38 129 ILE A C 1
ATOM 1046 O O . ILE A 1 129 ? -2.037 5.363 -7.82 1 91.38 129 ILE A O 1
ATOM 1050 N N . HIS A 1 130 ? -3.693 5.707 -6.297 1 95.06 130 HIS A N 1
ATOM 1051 C CA . HIS A 1 130 ? -2.926 6.699 -5.555 1 95.06 130 HIS A CA 1
ATOM 1052 C C . HIS A 1 130 ? -2.74 6.277 -4.102 1 95.06 130 HIS A C 1
ATOM 1054 O O . HIS A 1 130 ? -3.564 5.543 -3.553 1 95.06 130 HIS A O 1
ATOM 1060 N N . ARG A 1 131 ? -1.663 6.758 -3.58 1 91.5 131 ARG A N 1
ATOM 1061 C CA . ARG A 1 131 ? -1.429 6.672 -2.143 1 91.5 131 ARG A CA 1
ATOM 1062 C C . ARG A 1 131 ? -2.033 7.871 -1.42 1 91.5 131 ARG A C 1
ATOM 1064 O O . ARG A 1 131 ? -1.943 9 -1.901 1 91.5 131 ARG A O 1
ATOM 1071 N N . TYR A 1 132 ? -2.627 7.613 -0.284 1 93.56 132 TYR A N 1
ATOM 1072 C CA . TYR A 1 132 ? -3.104 8.641 0.637 1 93.56 132 TYR A CA 1
ATOM 1073 C C . TYR A 1 132 ? -2.51 8.445 2.027 1 93.56 132 TYR A C 1
ATOM 1075 O O . TYR A 1 132 ? -2.801 7.449 2.697 1 93.56 132 TYR A O 1
ATOM 1083 N N . GLN A 1 133 ? -1.796 9.477 2.404 1 90.88 133 GLN A N 1
ATOM 1084 C CA . GLN A 1 133 ? -0.926 9.336 3.568 1 90.88 133 GLN A CA 1
ATOM 1085 C C . GLN A 1 133 ? -1.339 10.297 4.68 1 90.88 133 GLN A C 1
ATOM 1087 O O . GLN A 1 133 ? -1.59 11.477 4.43 1 90.88 133 GLN A O 1
ATOM 1092 N N . PHE A 1 134 ? -1.398 9.719 5.84 1 92.12 134 PHE A N 1
ATOM 1093 C CA . PHE A 1 134 ? -1.609 10.508 7.047 1 92.12 134 PHE A CA 1
ATOM 1094 C C . PHE A 1 134 ? -0.324 10.609 7.859 1 92.12 134 PHE A C 1
ATOM 1096 O O . PHE A 1 134 ? 0.386 9.609 8.031 1 92.12 134 PHE A O 1
ATOM 1103 N N . PHE A 1 135 ? -0.085 11.836 8.352 1 89.69 135 PHE A N 1
ATOM 1104 C CA . PHE A 1 135 ? 1.023 12.047 9.273 1 89.69 135 PHE A CA 1
ATOM 1105 C C . PHE A 1 135 ? 0.572 12.844 10.492 1 89.69 135 PHE A C 1
ATOM 1107 O O . PHE A 1 135 ? -0.133 13.844 10.359 1 89.69 135 PHE A O 1
ATOM 1114 N N . LEU A 1 136 ? 0.967 12.336 11.633 1 92.5 136 LEU A N 1
ATOM 1115 C CA . LEU A 1 136 ? 0.813 13.047 12.891 1 92.5 136 LEU A CA 1
ATOM 1116 C C . LEU A 1 136 ? 2.148 13.617 13.367 1 92.5 136 LEU A C 1
ATOM 1118 O O . LEU A 1 136 ? 3.139 12.883 13.453 1 92.5 136 LEU A O 1
ATOM 1122 N N . TYR A 1 137 ? 2.117 14.945 13.609 1 90.88 137 TYR A N 1
ATOM 1123 C CA . TYR A 1 137 ? 3.326 15.625 14.07 1 90.88 137 TYR A CA 1
ATOM 1124 C C . TYR A 1 137 ? 3.119 16.25 15.445 1 90.88 137 TYR A C 1
ATOM 1126 O O . TYR A 1 137 ? 1.992 16.578 15.82 1 90.88 137 TYR A O 1
ATOM 1134 N N . GLY A 1 138 ? 4.262 16.344 16.094 1 89.12 138 GLY A N 1
ATOM 1135 C CA . GLY A 1 138 ? 4.324 17.25 17.234 1 89.12 138 GLY A CA 1
ATOM 1136 C C . GLY A 1 138 ? 4.777 18.641 16.859 1 89.12 138 GLY A C 1
ATOM 1137 O O . GLY A 1 138 ? 5.617 18.812 15.969 1 89.12 138 GLY A O 1
ATOM 1138 N N . GLU A 1 139 ? 4.102 19.562 17.469 1 81.75 139 GLU A N 1
ATOM 1139 C CA . GLU A 1 139 ? 4.453 20.953 17.203 1 81.75 139 GLU A CA 1
ATOM 1140 C C . GLU A 1 139 ? 4.902 21.656 18.484 1 81.75 139 GLU A C 1
ATOM 1142 O O . GLU A 1 139 ? 4.199 21.625 19.5 1 81.75 139 GLU A O 1
ATOM 1147 N N . ASN A 1 140 ? 6.137 22.156 18.438 1 75.62 140 ASN A N 1
ATOM 1148 C CA . ASN A 1 140 ? 6.613 22.953 19.562 1 75.62 140 ASN A CA 1
ATOM 1149 C C . ASN A 1 140 ? 6.66 24.438 19.219 1 75.62 140 ASN A C 1
ATOM 1151 O O . ASN A 1 140 ? 6.836 25.281 20.109 1 75.62 140 ASN A O 1
ATOM 1155 N N . LEU A 1 141 ? 6.574 24.688 17.984 1 64.62 141 LEU A N 1
ATOM 1156 C CA . LEU A 1 141 ? 6.773 26.094 17.625 1 64.62 141 LEU A CA 1
ATOM 1157 C C . LEU A 1 141 ? 5.469 26.875 17.734 1 64.62 141 LEU A C 1
ATOM 1159 O O . LEU A 1 141 ? 4.391 26.312 17.531 1 64.62 141 LEU A O 1
ATOM 1163 N N . ASN A 1 142 ? 5.543 28 18.359 1 65.19 142 ASN A N 1
ATOM 1164 C CA . ASN A 1 142 ? 4.41 28.891 18.578 1 65.19 142 ASN A CA 1
ATOM 1165 C C . ASN A 1 142 ? 3.734 29.266 17.25 1 65.19 142 ASN A C 1
ATOM 1167 O O . ASN A 1 142 ? 2.568 29.672 17.25 1 65.19 142 ASN A O 1
ATOM 1171 N N . LYS A 1 143 ? 4.535 29.094 16.094 1 79.75 143 LYS A N 1
ATOM 1172 C CA . LYS A 1 143 ? 3.793 29.562 14.93 1 79.75 143 LYS A CA 1
ATOM 1173 C C . LYS A 1 143 ? 4.027 28.656 13.727 1 79.75 143 LYS A C 1
ATOM 1175 O O . LYS A 1 143 ? 5.098 28.688 13.109 1 79.75 143 LYS A O 1
ATOM 1180 N N . LEU A 1 144 ? 3.102 27.812 13.406 1 87.75 144 LEU A N 1
ATOM 1181 C CA . LEU A 1 144 ? 3.102 27 12.203 1 87.75 144 LEU A CA 1
ATOM 1182 C C . LEU A 1 144 ? 2.957 27.859 10.953 1 87.75 144 LEU A C 1
ATOM 1184 O O . LEU A 1 144 ? 2.082 28.719 10.891 1 87.75 144 LEU A O 1
ATOM 1188 N N . LYS A 1 145 ? 3.922 27.75 10.07 1 92.12 145 LYS A N 1
ATOM 1189 C CA . LYS A 1 145 ? 3.758 28.359 8.75 1 92.12 145 LYS A CA 1
ATOM 1190 C C . LYS A 1 145 ? 2.939 27.453 7.836 1 92.12 145 LYS A C 1
ATOM 1192 O O . LYS A 1 145 ? 3.338 26.312 7.559 1 92.12 145 LYS A O 1
ATOM 1197 N N . LEU A 1 146 ? 1.888 27.984 7.418 1 94.62 146 LEU A N 1
ATOM 1198 C CA . LEU A 1 146 ? 1.023 27.203 6.535 1 94.62 146 LEU A CA 1
ATOM 1199 C C . LEU A 1 146 ? 1.688 26.984 5.184 1 94.62 146 LEU A C 1
ATOM 1201 O O . LEU A 1 146 ? 2.5 27.797 4.742 1 94.62 146 LEU A O 1
ATOM 1205 N N . PRO A 1 147 ? 1.311 25.891 4.555 1 94 147 PRO A N 1
ATOM 1206 C CA . PRO A 1 147 ? 1.929 25.656 3.248 1 94 147 PRO A CA 1
ATOM 1207 C C . PRO A 1 147 ? 1.468 26.656 2.189 1 94 147 PRO A C 1
ATOM 1209 O O . PRO A 1 147 ? 0.309 27.078 2.197 1 94 147 PRO A O 1
ATOM 1212 N N . SER A 1 148 ? 2.404 27.016 1.317 1 93.06 148 SER A N 1
ATOM 1213 C CA . SER A 1 148 ? 2.059 27.797 0.133 1 93.06 148 SER A CA 1
ATOM 1214 C C . SER A 1 148 ? 1.537 26.891 -0.985 1 93.06 148 SER A C 1
ATOM 1216 O O . SER A 1 148 ? 2.25 26.016 -1.462 1 93.06 148 SER A O 1
ATOM 1218 N N . MET A 1 149 ? 0.334 27.219 -1.379 1 94.88 149 MET A N 1
ATOM 1219 C CA . MET A 1 149 ? -0.268 26.375 -2.412 1 94.88 149 MET A CA 1
ATOM 1220 C C . MET A 1 149 ? 0.095 26.875 -3.803 1 94.88 149 MET A C 1
ATOM 1222 O O . MET A 1 149 ? 0.168 28.094 -4.031 1 94.88 149 MET A O 1
ATOM 1226 N N . ARG A 1 150 ? 0.366 25.984 -4.555 1 93.5 150 ARG A N 1
ATOM 1227 C CA . ARG A 1 150 ? 0.549 26.281 -5.973 1 93.5 150 ARG A CA 1
ATOM 1228 C C . ARG A 1 150 ? -0.744 26.062 -6.75 1 93.5 150 ARG A C 1
ATOM 1230 O O . ARG A 1 150 ? -1.799 26.578 -6.371 1 93.5 150 ARG A O 1
ATOM 1237 N N . SER A 1 151 ? -0.776 25.359 -7.848 1 92.38 151 SER A N 1
ATOM 1238 C CA . SER A 1 151 ? -2.012 25.047 -8.562 1 92.38 151 SER A CA 1
ATOM 1239 C C . SER A 1 151 ? -2.908 24.125 -7.738 1 92.38 151 SER A C 1
ATOM 1241 O O . SER A 1 151 ? -2.533 23 -7.438 1 92.38 151 SER A O 1
ATOM 1243 N N . GLY A 1 152 ? -4.109 24.828 -7.344 1 95.25 152 GLY A N 1
ATOM 1244 C CA . GLY A 1 152 ? -4.984 24.047 -6.477 1 95.25 152 GLY A CA 1
ATOM 1245 C C . GLY A 1 152 ? -4.414 23.844 -5.086 1 95.25 152 GLY A C 1
ATOM 1246 O O . GLY A 1 152 ? -4.023 24.797 -4.418 1 95.25 152 GLY A O 1
ATOM 1247 N N . ARG A 1 153 ? -4.312 22.547 -4.754 1 97.56 153 ARG A N 1
ATOM 1248 C CA . ARG A 1 153 ? -3.854 22.219 -3.41 1 97.56 153 ARG A CA 1
ATOM 1249 C C . ARG A 1 153 ? -2.486 21.547 -3.447 1 97.56 153 ARG A C 1
ATOM 1251 O O . ARG A 1 153 ? -2.141 20.781 -2.545 1 97.56 153 ARG A O 1
ATOM 1258 N N . LEU A 1 154 ? -1.793 21.828 -4.535 1 97.75 154 LEU A N 1
ATOM 1259 C CA . LEU A 1 154 ? -0.428 21.328 -4.629 1 97.75 154 LEU A CA 1
ATOM 1260 C C . LEU A 1 154 ? 0.521 22.156 -3.773 1 97.75 154 LEU A C 1
ATOM 1262 O O . LEU A 1 154 ? 0.429 23.375 -3.754 1 97.75 154 LEU A O 1
ATOM 1266 N N . PHE A 1 155 ? 1.408 21.453 -3.064 1 96.38 155 PHE A N 1
ATOM 1267 C CA . PHE A 1 155 ? 2.396 22.156 -2.256 1 96.38 155 PHE A CA 1
ATOM 1268 C C . PHE A 1 155 ? 3.658 21.312 -2.092 1 96.38 155 PHE A C 1
ATOM 1270 O O . PHE A 1 155 ? 3.633 20.094 -2.305 1 96.38 155 PHE A O 1
ATOM 1277 N N . ASP A 1 156 ? 4.777 21.984 -1.751 1 92.69 156 ASP A N 1
ATOM 1278 C CA . ASP A 1 156 ? 6.043 21.312 -1.475 1 92.69 156 ASP A CA 1
ATOM 1279 C C . ASP A 1 156 ? 6.047 20.703 -0.069 1 92.69 156 ASP A C 1
ATOM 1281 O O . ASP A 1 156 ? 6.27 21.422 0.913 1 92.69 156 ASP A O 1
ATOM 1285 N N . PHE A 1 157 ? 5.84 19.453 0.005 1 91.19 157 PHE A N 1
ATOM 1286 C CA . PHE A 1 157 ? 5.609 18.781 1.274 1 91.19 157 PHE A CA 1
ATOM 1287 C C . PHE A 1 157 ? 6.875 18.781 2.127 1 91.19 157 PHE A C 1
ATOM 1289 O O . PHE A 1 157 ? 6.828 19.125 3.312 1 91.19 157 PHE A O 1
ATOM 1296 N N . VAL A 1 158 ? 7.945 18.438 1.545 1 86.62 158 VAL A N 1
ATOM 1297 C CA . VAL A 1 158 ? 9.203 18.359 2.273 1 86.62 158 VAL A CA 1
ATOM 1298 C C . VAL A 1 158 ? 9.602 19.734 2.787 1 86.62 158 VAL A C 1
ATOM 1300 O O . VAL A 1 158 ? 10.047 19.875 3.93 1 86.62 158 VAL A O 1
ATOM 1303 N N . LYS A 1 159 ? 9.453 20.703 1.975 1 89.94 159 LYS A N 1
ATOM 1304 C CA . LYS A 1 159 ? 9.734 22.078 2.412 1 89.94 159 LYS A CA 1
ATOM 1305 C C . LYS A 1 159 ? 8.867 22.453 3.607 1 89.94 159 LYS A C 1
ATOM 1307 O O . LYS A 1 159 ? 9.344 23.094 4.551 1 89.94 159 LYS A O 1
ATOM 1312 N N . PHE A 1 160 ? 7.617 22.125 3.529 1 91.5 160 PHE A N 1
ATOM 1313 C CA . PHE A 1 160 ? 6.699 22.391 4.629 1 91.5 160 PHE A CA 1
ATOM 1314 C C . PHE A 1 160 ? 7.207 21.75 5.922 1 91.5 160 PHE A C 1
ATOM 1316 O O . PHE A 1 160 ? 7.219 22.406 6.969 1 91.5 160 PHE A O 1
ATOM 1323 N N . GLU A 1 161 ? 7.582 20.5 5.809 1 87.62 161 GLU A N 1
ATOM 1324 C CA . GLU A 1 161 ? 8.07 19.797 6.992 1 87.62 161 GLU A CA 1
ATOM 1325 C C . GLU A 1 161 ? 9.336 20.453 7.539 1 87.62 161 GLU A C 1
ATOM 1327 O O . GLU A 1 161 ? 9.461 20.672 8.75 1 87.62 161 GLU A O 1
ATOM 1332 N N . LYS A 1 162 ? 10.211 20.812 6.672 1 86.62 162 LYS A N 1
ATOM 1333 C CA . LYS A 1 162 ? 11.492 21.391 7.066 1 86.62 162 LYS A CA 1
ATOM 1334 C C . LYS A 1 162 ? 11.297 22.781 7.672 1 86.62 162 LYS A C 1
ATOM 1336 O O . LYS A 1 162 ? 11.859 23.094 8.727 1 86.62 162 LYS A O 1
ATOM 1341 N N . THR A 1 163 ? 10.531 23.531 7 1 90.12 163 THR A N 1
ATOM 1342 C CA . THR A 1 163 ? 10.289 24.891 7.445 1 90.12 163 THR A CA 1
ATOM 1343 C C . THR A 1 163 ? 9.703 24.906 8.852 1 90.12 163 THR A C 1
ATOM 1345 O O . THR A 1 163 ? 10.023 25.781 9.656 1 90.12 163 THR A O 1
ATOM 1348 N N . ASN A 1 164 ? 8.875 23.938 9.148 1 90.31 164 ASN A N 1
ATOM 1349 C CA . ASN A 1 164 ? 8.18 23.906 10.43 1 90.31 164 ASN A CA 1
ATOM 1350 C C . ASN A 1 164 ? 8.867 22.984 11.422 1 90.31 164 ASN A C 1
ATOM 1352 O O . ASN A 1 164 ? 8.375 22.781 12.531 1 90.31 164 ASN A O 1
ATOM 1356 N N . ARG A 1 165 ? 10.008 22.312 11.062 1 85.5 165 ARG A N 1
ATOM 1357 C CA . ARG A 1 165 ? 10.773 21.406 11.906 1 85.5 165 ARG A CA 1
ATOM 1358 C C . ARG A 1 165 ? 9.875 20.344 12.516 1 85.5 165 ARG A C 1
ATOM 1360 O O . ARG A 1 165 ? 9.906 20.109 13.727 1 85.5 165 ARG A O 1
ATOM 1367 N N . LEU A 1 166 ? 9.047 19.797 11.711 1 83.62 166 LEU A N 1
ATOM 1368 C CA . LEU A 1 166 ? 8.062 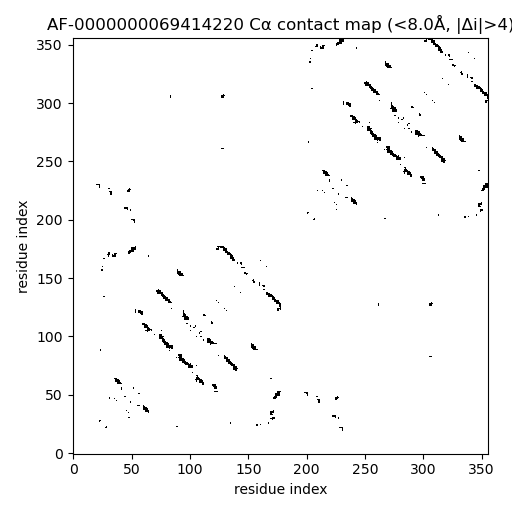18.828 12.18 1 83.62 166 LEU A CA 1
ATOM 1369 C C . LEU A 1 166 ? 8.711 17.469 12.438 1 83.62 166 LEU A C 1
ATOM 1371 O O . LEU A 1 166 ? 9.578 17.047 11.672 1 83.62 166 LEU A O 1
ATOM 1375 N N . GLN A 1 167 ? 8.258 16.906 13.508 1 80.06 167 GLN A N 1
ATOM 1376 C CA . GLN A 1 167 ? 8.68 15.547 13.836 1 80.06 167 GLN A CA 1
ATOM 1377 C C . GLN A 1 167 ? 7.508 14.578 13.75 1 80.06 167 GLN A C 1
ATOM 1379 O O . GLN A 1 167 ? 6.516 14.727 14.469 1 80.06 167 GLN A O 1
ATOM 1384 N N . VAL A 1 168 ? 7.715 13.547 12.953 1 84.62 168 VAL A N 1
ATOM 1385 C CA . VAL A 1 168 ? 6.629 12.594 12.758 1 84.62 168 VAL A CA 1
ATOM 1386 C C . VAL A 1 168 ? 6.496 11.711 14 1 84.62 168 VAL A C 1
ATOM 1388 O O . VAL A 1 168 ? 7.484 11.156 14.484 1 84.62 168 VAL A O 1
ATOM 1391 N N . ILE A 1 169 ? 5.344 11.656 14.445 1 86.5 169 ILE A N 1
ATOM 1392 C CA . ILE A 1 169 ? 5.023 10.805 15.586 1 86.5 169 ILE A CA 1
ATOM 1393 C C . ILE A 1 169 ? 4.496 9.461 15.102 1 86.5 169 ILE A C 1
ATOM 1395 O O . ILE A 1 169 ? 4.902 8.406 15.602 1 86.5 169 ILE A O 1
ATOM 1399 N N . SER A 1 170 ? 3.615 9.484 14.164 1 86.12 170 SER A N 1
ATOM 1400 C CA . SER A 1 170 ? 3.006 8.305 13.57 1 86.12 170 SER A CA 1
ATOM 1401 C C . SER A 1 170 ? 2.451 8.609 12.18 1 86.12 170 SER A C 1
ATOM 1403 O O . SER A 1 170 ? 2.334 9.773 11.797 1 86.12 170 SER A O 1
ATOM 1405 N N . SER A 1 171 ? 2.111 7.52 11.484 1 86.19 171 SER A N 1
ATOM 1406 C CA . SER A 1 171 ? 1.622 7.684 10.117 1 86.19 171 SER A CA 1
ATOM 1407 C C . SER A 1 171 ? 0.674 6.551 9.734 1 86.19 171 SER A C 1
ATOM 1409 O O . SER A 1 171 ? 0.487 5.605 10.5 1 86.19 171 SER A O 1
ATOM 1411 N N . PHE A 1 172 ? 0.047 6.707 8.609 1 86.31 172 PHE A N 1
ATOM 1412 C CA . PHE A 1 172 ? -0.818 5.699 8.016 1 86.31 172 PHE A CA 1
ATOM 1413 C C . PHE A 1 172 ? -1.009 5.961 6.523 1 86.31 172 PHE A C 1
ATOM 1415 O O . PHE A 1 172 ? -0.98 7.113 6.082 1 86.31 172 PHE A O 1
ATOM 1422 N N . GLN A 1 173 ? -1.192 4.863 5.801 1 87 173 GLN A N 1
ATOM 1423 C CA . GLN A 1 173 ? -1.445 5 4.371 1 87 173 GLN A CA 1
ATOM 1424 C C . GLN A 1 173 ? -2.508 4.012 3.9 1 87 173 GLN A C 1
ATOM 1426 O O . GLN A 1 173 ? -2.516 2.854 4.324 1 87 173 GLN A O 1
ATOM 1431 N N . TYR A 1 174 ? -3.332 4.461 3.072 1 86.81 174 TYR A N 1
ATOM 1432 C CA . TYR A 1 174 ? -4.148 3.555 2.273 1 86.81 174 TYR A CA 1
ATOM 1433 C C . TYR A 1 174 ? -4.113 3.939 0.801 1 86.81 174 TYR A C 1
ATOM 1435 O O . TYR A 1 174 ? -3.617 5.012 0.446 1 86.81 174 TYR A O 1
ATOM 1443 N N . LEU A 1 175 ? -4.57 3.031 -0.016 1 89.5 175 LEU A N 1
ATOM 1444 C CA . LEU A 1 175 ? -4.598 3.234 -1.461 1 89.5 175 LEU A CA 1
ATOM 1445 C C . LEU A 1 175 ? -6.031 3.377 -1.962 1 89.5 175 LEU A C 1
ATOM 1447 O O . LEU A 1 175 ? -6.949 2.756 -1.419 1 89.5 175 LEU A O 1
ATOM 1451 N N . VAL A 1 176 ? -6.16 4.211 -2.982 1 91.5 176 VAL A N 1
ATOM 1452 C CA . VAL A 1 176 ? -7.457 4.344 -3.643 1 91.5 176 VAL A CA 1
ATOM 1453 C C . VAL A 1 176 ? -7.266 4.355 -5.156 1 91.5 176 VAL A C 1
ATOM 1455 O O . VAL A 1 176 ? -6.383 5.047 -5.672 1 91.5 176 VAL A O 1
ATOM 1458 N N . SER A 1 177 ? -8.07 3.559 -5.82 1 89.19 177 SER A N 1
ATOM 1459 C CA . SER A 1 177 ? -8.031 3.512 -7.277 1 89.19 177 SER A CA 1
ATOM 1460 C C . SER A 1 177 ? -9.023 4.504 -7.887 1 89.19 177 SER A C 1
ATOM 1462 O O . SER A 1 177 ? -10.039 4.832 -7.27 1 89.19 177 SER A O 1
ATOM 1464 N N . ALA A 1 178 ? -8.797 4.961 -9.086 1 90.62 178 ALA A N 1
ATOM 1465 C CA . ALA A 1 178 ? -9.68 5.863 -9.82 1 90.62 178 ALA A CA 1
ATOM 1466 C C . ALA A 1 178 ? -10.984 5.172 -10.203 1 90.62 178 ALA A C 1
ATOM 1468 O O . ALA A 1 178 ? -11.016 3.951 -10.383 1 90.62 178 ALA A O 1
ATOM 1469 N N . MET B 1 1 ? -64.812 -22.062 11.734 1 26.28 1 MET B N 1
ATOM 1470 C CA . MET B 1 1 ? -64.188 -21.609 10.477 1 26.28 1 MET B CA 1
ATOM 1471 C C . MET B 1 1 ? -63.219 -20.5 10.711 1 26.28 1 MET B C 1
ATOM 1473 O O . MET B 1 1 ? -63.562 -19.328 10.75 1 26.28 1 MET B O 1
ATOM 1477 N N . ILE B 1 2 ? -62.281 -20.688 11.695 1 30.36 2 ILE B N 1
ATOM 1478 C CA . ILE B 1 2 ? -61.344 -19.766 12.305 1 30.36 2 ILE B CA 1
ATOM 1479 C C . ILE B 1 2 ? -60.312 -19.328 11.266 1 30.36 2 ILE B C 1
ATOM 1481 O O . ILE B 1 2 ? -59.656 -20.156 10.633 1 30.36 2 ILE B O 1
ATOM 1485 N N . PHE B 1 3 ? -60.625 -18.156 10.641 1 29.44 3 PHE B N 1
ATOM 1486 C CA . PHE B 1 3 ? -59.781 -17.453 9.68 1 29.44 3 PHE B CA 1
ATOM 1487 C C . PHE B 1 3 ? -58.375 -17.234 10.234 1 29.44 3 PHE B C 1
ATOM 1489 O O . PHE B 1 3 ? -58.219 -16.578 11.258 1 29.44 3 PHE B O 1
ATOM 1496 N N . ARG B 1 4 ? -57.562 -18.344 10.172 1 31.52 4 ARG B N 1
ATOM 1497 C CA . ARG B 1 4 ? -56.125 -18.375 10.469 1 31.52 4 ARG B CA 1
ATOM 1498 C C . ARG B 1 4 ? -55.375 -17.25 9.734 1 31.52 4 ARG B C 1
ATOM 1500 O O . ARG B 1 4 ? -55.406 -17.188 8.5 1 31.52 4 ARG B O 1
ATOM 1507 N N . ASN B 1 5 ? -55.5 -16 10.281 1 29.84 5 ASN B N 1
ATOM 1508 C CA . ASN B 1 5 ? -54.75 -14.883 9.758 1 29.84 5 ASN B CA 1
ATOM 1509 C C . ASN B 1 5 ? -53.281 -15.258 9.523 1 29.84 5 ASN B C 1
ATOM 1511 O O . ASN B 1 5 ? -52.594 -15.633 10.469 1 29.84 5 ASN B O 1
ATOM 1515 N N . VAL B 1 6 ? -52.969 -15.914 8.406 1 32.25 6 VAL B N 1
ATOM 1516 C CA . VAL B 1 6 ? -51.625 -16.188 7.883 1 32.25 6 VAL B CA 1
ATOM 1517 C C . VAL B 1 6 ? -50.844 -14.898 7.809 1 32.25 6 VAL B C 1
ATOM 1519 O O . VAL B 1 6 ? -51.188 -13.992 7.043 1 32.25 6 VAL B O 1
ATOM 1522 N N . TRP B 1 7 ? -50.625 -14.273 9.039 1 30.78 7 TRP B N 1
ATOM 1523 C CA . TRP B 1 7 ? -49.688 -13.164 8.945 1 30.78 7 TRP B CA 1
ATOM 1524 C C . TRP B 1 7 ? -48.438 -13.555 8.148 1 30.78 7 TRP B C 1
ATOM 1526 O O . TRP B 1 7 ? -47.75 -14.523 8.484 1 30.78 7 TRP B O 1
ATOM 1536 N N . GLY B 1 8 ? -48.562 -13.516 6.785 1 29.38 8 GLY B N 1
ATOM 1537 C CA . GLY B 1 8 ? -47.406 -13.641 5.898 1 29.38 8 GLY B CA 1
ATOM 1538 C C . GLY B 1 8 ? -46.219 -12.789 6.336 1 29.38 8 GLY B C 1
ATOM 1539 O O . GLY B 1 8 ? -46.344 -11.57 6.484 1 29.38 8 GLY B O 1
ATOM 1540 N N . VAL B 1 9 ? -45.438 -13.305 7.293 1 30.59 9 VAL B N 1
ATOM 1541 C CA . VAL B 1 9 ? -44.125 -12.727 7.609 1 30.59 9 VAL B CA 1
ATOM 1542 C C . VAL B 1 9 ? -43.375 -12.383 6.32 1 30.59 9 VAL B C 1
ATOM 1544 O O . VAL B 1 9 ? -43.031 -13.273 5.539 1 30.59 9 VAL B O 1
ATOM 1547 N N . PHE B 1 10 ? -43.781 -11.25 5.641 1 30.28 10 PHE B N 1
ATOM 1548 C CA . PHE B 1 10 ? -42.906 -10.719 4.602 1 30.28 10 PHE B CA 1
ATOM 1549 C C . PHE B 1 10 ? -41.469 -10.633 5.098 1 30.28 10 PHE B C 1
ATOM 1551 O O . PHE B 1 10 ? -41.188 -9.852 6.004 1 30.28 10 PHE B O 1
ATOM 1558 N N . ILE B 1 11 ? -40.812 -11.75 5.129 1 28.23 11 ILE B N 1
ATOM 1559 C CA . ILE B 1 11 ? -39.375 -11.742 5.297 1 28.23 11 ILE B CA 1
ATOM 1560 C C . ILE B 1 11 ? -38.75 -10.766 4.305 1 28.23 11 ILE B C 1
ATOM 1562 O O . ILE B 1 11 ? -38.844 -10.953 3.09 1 28.23 11 ILE B O 1
ATOM 1566 N N . LEU B 1 12 ? -38.875 -9.477 4.617 1 27.36 12 LEU B N 1
ATOM 1567 C CA . LEU B 1 12 ? -38.031 -8.531 3.873 1 27.36 12 LEU B CA 1
ATOM 1568 C C . LEU B 1 12 ? -36.625 -9.055 3.74 1 27.36 12 LEU B C 1
ATOM 1570 O O . LEU B 1 12 ? -35.906 -9.227 4.738 1 27.36 12 LEU B O 1
ATOM 1574 N N . LEU B 1 13 ? -36.469 -9.992 2.783 1 27.44 13 LEU B N 1
ATOM 1575 C CA . LEU B 1 13 ? -35.125 -10.305 2.307 1 27.44 13 LEU B CA 1
ATOM 1576 C C . LEU B 1 13 ? -34.312 -9.031 2.104 1 27.44 13 LEU B C 1
ATOM 1578 O O . LEU B 1 13 ? -34.562 -8.258 1.181 1 27.44 13 LEU B O 1
ATOM 1582 N N . LEU B 1 14 ? -34.094 -8.375 3.244 1 27.31 14 LEU B N 1
ATOM 1583 C CA . LEU B 1 14 ? -33.062 -7.352 3.104 1 27.31 14 LEU B CA 1
ATOM 1584 C C . LEU B 1 14 ? -31.875 -7.883 2.316 1 27.31 14 LEU B C 1
ATOM 1586 O O . LEU B 1 14 ? -31.203 -8.828 2.75 1 27.31 14 LEU B O 1
ATOM 1590 N N . PHE B 1 15 ? -32.094 -7.938 0.974 1 26.86 15 PHE B N 1
ATOM 1591 C CA . PHE B 1 15 ? -30.953 -8.023 0.074 1 26.86 15 PHE B CA 1
ATOM 1592 C C . PHE B 1 15 ? -29.781 -7.188 0.596 1 26.86 15 PHE B C 1
ATOM 1594 O O . PHE B 1 15 ? -29.844 -5.957 0.593 1 26.86 15 PHE B O 1
ATOM 1601 N N . ASN B 1 16 ? -29.266 -7.637 1.701 1 26.8 16 ASN B N 1
ATOM 1602 C CA . ASN B 1 16 ? -27.938 -7.113 1.998 1 26.8 16 ASN B CA 1
ATOM 1603 C C . ASN B 1 16 ? -27.094 -6.996 0.737 1 26.8 16 ASN B C 1
ATOM 1605 O O . ASN B 1 16 ? -26.641 -8.008 0.182 1 26.8 16 ASN B O 1
ATOM 1609 N N . MET B 1 17 ? -27.531 -6.125 -0.203 1 23.56 17 MET B N 1
ATOM 1610 C CA . MET B 1 17 ? -26.594 -5.707 -1.248 1 23.56 17 MET B CA 1
ATOM 1611 C C . MET B 1 17 ? -25.172 -5.594 -0.7 1 23.56 17 MET B C 1
ATOM 1613 O O . MET B 1 17 ? -24.859 -4.648 0.028 1 23.56 17 MET B O 1
ATOM 1617 N N . VAL B 1 18 ? -24.641 -6.652 -0.399 1 26.02 18 VAL B N 1
ATOM 1618 C CA . VAL B 1 18 ? -23.188 -6.73 -0.196 1 26.02 18 VAL B CA 1
ATOM 1619 C C . VAL B 1 18 ? -22.469 -5.875 -1.237 1 26.02 18 VAL B C 1
ATOM 1621 O O . VAL B 1 18 ? -22.594 -6.113 -2.441 1 26.02 18 VAL B O 1
ATOM 1624 N N . TYR B 1 19 ? -22.531 -4.641 -1.004 1 26.02 19 TYR B N 1
ATOM 1625 C CA . TYR B 1 19 ? -21.781 -3.6 -1.708 1 26.02 19 TYR B CA 1
ATOM 1626 C C . TYR B 1 19 ? -20.438 -4.121 -2.188 1 26.02 19 TYR B C 1
ATOM 1628 O O . TYR B 1 19 ? -19.656 -4.672 -1.403 1 26.02 19 TYR B O 1
ATOM 1636 N N . ARG B 1 20 ? -20.406 -4.656 -3.367 1 27.86 20 ARG B N 1
ATOM 1637 C CA . ARG B 1 20 ? -19.25 -5.078 -4.141 1 27.86 20 ARG B CA 1
ATOM 1638 C C . ARG B 1 20 ? -18.094 -4.105 -3.961 1 27.86 20 ARG B C 1
ATOM 1640 O O . ARG B 1 20 ? -18.156 -2.955 -4.398 1 27.86 20 ARG B O 1
ATOM 1647 N N . SER B 1 21 ? -17.406 -4.09 -2.938 1 29.34 21 SER B N 1
ATOM 1648 C CA . SER B 1 21 ? -16.172 -3.381 -2.65 1 29.34 21 SER B CA 1
ATOM 1649 C C . SER B 1 21 ? -15.242 -3.377 -3.861 1 29.34 21 SER B C 1
ATOM 1651 O O . SER B 1 21 ? -15.156 -4.371 -4.586 1 29.34 21 SER B O 1
ATOM 1653 N N . SER B 1 22 ? -15.172 -2.4 -4.57 1 31.88 22 SER B N 1
ATOM 1654 C CA . SER B 1 22 ? -14.289 -2.262 -5.727 1 31.88 22 SER B CA 1
ATOM 1655 C C . SER B 1 22 ? -12.953 -2.953 -5.492 1 31.88 22 SER B C 1
ATOM 1657 O O . SER B 1 22 ? -12.016 -2.791 -6.281 1 31.88 22 SER B O 1
ATOM 1659 N N . ALA B 1 23 ? -12.695 -3.408 -4.324 1 35.41 23 ALA B N 1
ATOM 1660 C CA . ALA B 1 23 ? -11.555 -4.309 -4.23 1 35.41 23 ALA B CA 1
ATOM 1661 C C . ALA B 1 23 ? -11.609 -5.387 -5.312 1 35.41 23 ALA B C 1
ATOM 1663 O O . ALA B 1 23 ? -12.672 -5.957 -5.566 1 35.41 23 ALA B O 1
ATOM 1664 N N . LYS B 1 24 ? -10.812 -5.238 -6.312 1 43.09 24 LYS B N 1
ATOM 1665 C CA . LYS B 1 24 ? -10.773 -6.348 -7.262 1 43.09 24 LYS B CA 1
ATOM 1666 C C . LYS B 1 24 ? -10.977 -7.684 -6.551 1 43.09 24 LYS B C 1
ATOM 1668 O O . LYS B 1 24 ? -10.672 -7.812 -5.363 1 43.09 24 LYS B O 1
ATOM 1673 N N . GLY B 1 25 ? -12.008 -8.375 -6.816 1 38.91 25 GLY B N 1
ATOM 1674 C CA . GLY B 1 25 ? -12.477 -9.664 -6.34 1 38.91 25 GLY B CA 1
ATOM 1675 C C . GLY B 1 25 ? -11.367 -10.68 -6.141 1 38.91 25 GLY B C 1
ATOM 1676 O O . GLY B 1 25 ? -10.188 -10.359 -6.332 1 38.91 25 GLY B O 1
ATOM 1677 N N . GLY B 1 26 ? -11.469 -11.578 -5.504 1 40.47 26 GLY B N 1
ATOM 1678 C CA . GLY B 1 26 ? -10.594 -12.719 -5.273 1 40.47 26 GLY B CA 1
ATOM 1679 C C . GLY B 1 26 ? -9.68 -12.539 -4.078 1 40.47 26 GLY B C 1
ATOM 1680 O O . GLY B 1 26 ? -10.094 -12 -3.047 1 40.47 26 GLY B O 1
ATOM 1681 N N . SER B 1 27 ? -8.43 -13 -4.102 1 42.19 27 SER B N 1
ATOM 1682 C CA . SER B 1 27 ? -7.438 -12.992 -3.029 1 42.19 27 SER B CA 1
ATOM 1683 C C . SER B 1 27 ? -7.043 -11.562 -2.652 1 42.19 27 SER B C 1
ATOM 1685 O O . SER B 1 27 ? -6.477 -11.336 -1.581 1 42.19 27 SER B O 1
ATOM 1687 N N . ASN B 1 28 ? -7.418 -10.633 -3.473 1 45.81 28 ASN B N 1
ATOM 1688 C CA . ASN B 1 28 ? -7.062 -9.242 -3.211 1 45.81 28 ASN B CA 1
ATOM 1689 C C . ASN B 1 28 ? -7.754 -8.711 -1.959 1 45.81 28 ASN B C 1
ATOM 1691 O O . ASN B 1 28 ? -7.242 -7.797 -1.303 1 45.81 28 ASN B O 1
ATOM 1695 N N . THR B 1 29 ? -8.836 -9.312 -1.635 1 44.53 29 THR B N 1
ATOM 1696 C CA . THR B 1 29 ? -9.609 -8.82 -0.497 1 44.53 29 THR B CA 1
ATOM 1697 C C . THR B 1 29 ? -8.891 -9.133 0.815 1 44.53 29 THR B C 1
ATOM 1699 O O . THR B 1 29 ? -9.148 -8.492 1.835 1 44.53 29 THR B O 1
ATOM 1702 N N . THR B 1 30 ? -7.938 -10.102 0.786 1 49.59 30 THR B N 1
ATOM 1703 C CA . THR B 1 30 ? -7.305 -10.523 2.031 1 49.59 30 THR B CA 1
ATOM 1704 C C . THR B 1 30 ? -5.828 -10.141 2.049 1 49.59 30 THR B C 1
ATOM 1706 O O . THR B 1 30 ? -5.062 -10.625 2.885 1 49.59 30 THR B O 1
ATOM 1709 N N . LEU B 1 31 ? -5.422 -9.297 1.242 1 53.75 31 LEU B N 1
ATOM 1710 C CA . LEU B 1 31 ? -4.016 -8.93 1.121 1 53.75 31 LEU B CA 1
ATOM 1711 C C . LEU B 1 31 ? -3.514 -8.273 2.402 1 53.75 31 LEU B C 1
ATOM 1713 O O . LEU B 1 31 ? -4.141 -7.34 2.912 1 53.75 31 LEU B O 1
ATOM 1717 N N . CYS B 1 32 ? -2.58 -8.797 2.998 1 61.28 32 CYS B N 1
ATOM 1718 C CA . CYS B 1 32 ? -1.842 -8.25 4.129 1 61.28 32 CYS B CA 1
ATOM 1719 C C . CYS B 1 32 ? -2.67 -8.32 5.406 1 61.28 32 CYS B C 1
ATOM 1721 O O . CYS B 1 32 ? -2.479 -7.52 6.32 1 61.28 32 CYS B O 1
ATOM 1723 N N . THR B 1 33 ? -3.764 -9.055 5.418 1 58.44 33 THR B N 1
ATOM 1724 C CA . THR B 1 33 ? -4.613 -9.109 6.602 1 58.44 33 THR B CA 1
ATOM 1725 C C . THR B 1 33 ? -4.109 -10.172 7.578 1 58.44 33 THR B C 1
ATOM 1727 O O . THR B 1 33 ? -4.434 -10.133 8.766 1 58.44 33 THR B O 1
ATOM 1730 N N . LYS B 1 34 ? -3.432 -11.117 7.094 1 60.5 34 LYS B N 1
ATOM 1731 C CA . LYS B 1 34 ? -2.861 -12.164 7.941 1 60.5 34 LYS B CA 1
ATOM 1732 C C . LYS B 1 34 ? -1.34 -12.062 7.984 1 60.5 34 LYS B C 1
ATOM 1734 O O . LYS B 1 34 ? -0.761 -11.094 7.488 1 60.5 34 LYS B O 1
ATOM 1739 N N . LYS B 1 35 ? -0.783 -13.039 8.805 1 65.12 35 LYS B N 1
ATOM 1740 C CA . LYS B 1 35 ? 0.671 -13.141 8.727 1 65.12 35 LYS B CA 1
ATOM 1741 C C . LYS B 1 35 ? 1.135 -13.25 7.277 1 65.12 35 LYS B C 1
ATOM 1743 O O . LYS B 1 35 ? 0.631 -14.078 6.516 1 65.12 35 LYS B O 1
ATOM 1748 N N . HIS B 1 36 ? 1.919 -12.352 6.957 1 77.19 36 HIS B N 1
ATOM 1749 C CA . HIS B 1 36 ? 2.246 -12.203 5.543 1 77.19 36 HIS B CA 1
ATOM 1750 C C . HIS B 1 36 ? 3.533 -12.938 5.195 1 77.19 36 HIS B C 1
ATOM 1752 O O . HIS B 1 36 ? 4.305 -13.305 6.086 1 77.19 36 HIS B O 1
ATOM 1758 N N . LEU B 1 37 ? 3.664 -13.234 3.916 1 85.94 37 LEU B N 1
ATOM 1759 C CA . LEU B 1 37 ? 4.906 -13.734 3.34 1 85.94 37 LEU B CA 1
ATOM 1760 C C . LEU B 1 37 ? 6.086 -12.852 3.729 1 85.94 37 LEU B C 1
ATOM 1762 O O . LEU B 1 37 ? 5.918 -11.648 3.951 1 85.94 37 LEU B O 1
ATOM 1766 N N . ILE B 1 38 ? 7.172 -13.508 3.789 1 84.56 38 ILE B N 1
ATOM 1767 C CA . ILE B 1 38 ? 8.43 -12.797 4 1 84.56 38 ILE B CA 1
ATOM 1768 C C . ILE B 1 38 ? 9.25 -12.805 2.717 1 84.56 38 ILE B C 1
ATOM 1770 O O . ILE B 1 38 ? 9.398 -13.852 2.078 1 84.56 38 ILE B O 1
ATOM 1774 N N . LEU B 1 39 ? 9.727 -11.68 2.299 1 88.25 39 LEU B N 1
ATOM 1775 C CA . LEU B 1 39 ? 10.562 -11.555 1.108 1 88.25 39 LEU B CA 1
ATOM 1776 C C . LEU B 1 39 ? 11.961 -11.062 1.471 1 88.25 39 LEU B C 1
ATOM 1778 O O . LEU B 1 39 ? 12.109 -9.977 2.025 1 88.25 39 LEU B O 1
ATOM 1782 N N . ARG B 1 40 ? 12.961 -11.82 1.148 1 86.31 40 ARG B N 1
ATOM 1783 C CA . ARG B 1 40 ? 14.344 -11.438 1.386 1 86.31 40 ARG B CA 1
ATOM 1784 C C . ARG B 1 40 ? 15.062 -11.133 0.074 1 86.31 40 ARG B C 1
ATOM 1786 O O . ARG B 1 40 ? 14.883 -11.844 -0.917 1 86.31 40 ARG B O 1
ATOM 1793 N N . PRO B 1 41 ? 15.992 -10.141 -0.027 1 83.31 41 PRO B N 1
ATOM 1794 C CA . PRO B 1 41 ? 16.5 -9.289 1.052 1 83.31 41 PRO B CA 1
ATOM 1795 C C . PRO B 1 41 ? 15.625 -8.047 1.273 1 83.31 41 PRO B C 1
ATOM 1797 O O . PRO B 1 41 ? 16.031 -7.121 1.976 1 83.31 41 PRO B O 1
ATOM 1800 N N . LEU B 1 42 ? 14.719 -8.188 0.566 1 66.31 42 LEU B N 1
ATOM 1801 C CA . LEU B 1 42 ? 13.891 -6.988 0.698 1 66.31 42 LEU B CA 1
ATOM 1802 C C . LEU B 1 42 ? 13.578 -6.707 2.162 1 66.31 42 LEU B C 1
ATOM 1804 O O . LEU B 1 42 ? 12.914 -7.512 2.826 1 66.31 42 LEU B O 1
ATOM 1808 N N . LYS B 1 43 ? 14.953 -6.711 2.922 1 53.28 43 LYS B N 1
ATOM 1809 C CA . LYS B 1 43 ? 15.055 -6.512 4.367 1 53.28 43 LYS B CA 1
ATOM 1810 C C . LYS B 1 43 ? 13.695 -6.168 4.965 1 53.28 43 LYS B C 1
ATOM 1812 O O . LYS B 1 43 ? 13.297 -6.746 5.98 1 53.28 43 LYS B O 1
ATOM 1817 N N . LEU B 1 44 ? 13.555 -4.887 4.977 1 44.25 44 LEU B N 1
ATOM 1818 C CA . LEU B 1 44 ? 12.875 -4.062 5.969 1 44.25 44 LEU B CA 1
ATOM 1819 C C . LEU B 1 44 ? 11.398 -4.43 6.07 1 44.25 44 LEU B C 1
ATOM 1821 O O . LEU B 1 44 ? 10.859 -4.566 7.172 1 44.25 44 LEU B O 1
ATOM 1825 N N . TYR B 1 45 ? 10.516 -3.828 4.945 1 46.72 45 TYR B N 1
ATOM 1826 C CA . TYR B 1 45 ? 9.273 -3.115 5.238 1 46.72 45 TYR B CA 1
ATOM 1827 C C . TYR B 1 45 ? 8.133 -4.09 5.516 1 46.72 45 TYR B C 1
ATOM 1829 O O . TYR B 1 45 ? 7.637 -4.75 4.598 1 46.72 45 TYR B O 1
ATOM 1837 N N . PHE B 1 46 ? 8.523 -4.875 6.465 1 50.28 46 PHE B N 1
ATOM 1838 C CA . PHE B 1 46 ? 7.539 -5.68 7.184 1 50.28 46 PHE B CA 1
ATOM 1839 C C . PHE B 1 46 ? 6.137 -5.117 6.988 1 50.28 46 PHE B C 1
ATOM 1841 O O . PHE B 1 46 ? 5.176 -5.609 7.578 1 50.28 46 PHE B O 1
ATOM 1848 N N . GLN B 1 47 ? 6.137 -4.055 6.258 1 62.44 47 GLN B N 1
ATOM 1849 C CA . GLN B 1 47 ? 4.762 -3.578 6.285 1 62.44 47 GLN B CA 1
ATOM 1850 C C . GLN B 1 47 ? 4.113 -3.693 4.906 1 62.44 47 GLN B C 1
ATOM 1852 O O . GLN B 1 47 ? 4.633 -3.154 3.926 1 62.44 47 GLN B O 1
ATOM 1857 N N . CYS B 1 48 ? 3.344 -4.727 4.75 1 68.12 48 CYS B N 1
ATOM 1858 C CA . CYS B 1 48 ? 2.486 -4.832 3.574 1 68.12 48 CYS B CA 1
ATOM 1859 C C . CYS B 1 48 ? 2.002 -3.457 3.127 1 68.12 48 CYS B C 1
ATOM 1861 O O . CYS B 1 48 ? 1.412 -2.717 3.916 1 68.12 48 CYS B O 1
ATOM 1863 N N . GLY B 1 49 ? 2.564 -3.123 1.892 1 73.75 49 GLY B N 1
ATOM 1864 C CA . GLY B 1 49 ? 2.105 -1.856 1.343 1 73.75 49 GLY B CA 1
ATOM 1865 C C . GLY B 1 49 ? 3.211 -0.829 1.204 1 73.75 49 GLY B C 1
ATOM 1866 O O . GLY B 1 49 ? 2.984 0.27 0.693 1 73.75 49 GLY B O 1
ATOM 1867 N N . TYR B 1 50 ? 4.406 -1.165 1.55 1 78.12 50 TYR B N 1
ATOM 1868 C CA . TYR B 1 50 ? 5.531 -0.241 1.462 1 78.12 50 TYR B CA 1
ATOM 1869 C C . TYR B 1 50 ? 5.883 0.054 0.009 1 78.12 50 TYR B C 1
ATOM 1871 O O . TYR B 1 50 ? 5.734 -0.809 -0.86 1 78.12 50 TYR B O 1
ATOM 1879 N N . THR B 1 51 ? 6.328 1.192 -0.176 1 83.31 51 THR B N 1
ATOM 1880 C CA . THR B 1 51 ? 6.809 1.565 -1.502 1 83.31 51 THR B CA 1
ATOM 1881 C C . THR B 1 51 ? 8.297 1.264 -1.641 1 83.31 51 THR B C 1
ATOM 1883 O O . THR B 1 51 ? 9.117 1.761 -0.861 1 83.31 51 THR B O 1
ATOM 1886 N N . MET B 1 52 ? 8.594 0.497 -2.658 1 85.44 52 MET B N 1
ATOM 1887 C CA . MET B 1 52 ? 9.977 0.106 -2.932 1 85.44 52 MET B CA 1
ATOM 1888 C C . MET B 1 52 ? 10.516 0.849 -4.148 1 85.44 52 MET B C 1
ATOM 1890 O O . MET B 1 52 ? 9.758 1.232 -5.039 1 85.44 52 MET B O 1
ATOM 1894 N N . ARG B 1 53 ? 11.859 0.984 -4.125 1 85.12 53 ARG B N 1
ATOM 1895 C CA . ARG B 1 53 ? 12.516 1.447 -5.34 1 85.12 53 ARG B CA 1
ATOM 1896 C C . ARG B 1 53 ? 12.602 0.33 -6.375 1 85.12 53 ARG B C 1
ATOM 1898 O O . ARG B 1 53 ? 12.703 -0.846 -6.02 1 85.12 53 ARG B O 1
ATOM 1905 N N . LYS B 1 54 ? 12.648 0.767 -7.562 1 90.31 54 LYS B N 1
ATOM 1906 C CA . LYS B 1 54 ? 12.734 -0.193 -8.656 1 90.31 54 LYS B CA 1
ATOM 1907 C C . LYS B 1 54 ? 13.977 -1.063 -8.539 1 90.31 54 LYS B C 1
ATOM 1909 O O . LYS B 1 54 ? 13.922 -2.273 -8.766 1 90.31 54 LYS B O 1
ATOM 1914 N N . ASP B 1 55 ? 15.07 -0.464 -8.195 1 89.44 55 ASP B N 1
ATOM 1915 C CA . ASP B 1 55 ? 16.344 -1.182 -8.164 1 89.44 55 ASP B CA 1
ATOM 1916 C C . ASP B 1 55 ? 16.359 -2.221 -7.043 1 89.44 55 ASP B C 1
ATOM 1918 O O . ASP B 1 55 ? 17.109 -3.195 -7.102 1 89.44 55 ASP B O 1
ATOM 1922 N N . GLU B 1 56 ? 15.523 -2.043 -6.016 1 88.69 56 GLU B N 1
ATOM 1923 C CA . GLU B 1 56 ? 15.438 -2.99 -4.91 1 88.69 56 GLU B CA 1
ATOM 1924 C C . GLU B 1 56 ? 14.656 -4.238 -5.312 1 88.69 56 GLU B C 1
ATOM 1926 O O . GLU B 1 56 ? 14.727 -5.266 -4.633 1 88.69 56 GLU B O 1
ATOM 1931 N N . THR B 1 57 ? 13.914 -4.105 -6.453 1 93.19 57 THR B N 1
ATOM 1932 C CA . THR B 1 57 ? 12.984 -5.18 -6.777 1 93.19 57 THR B CA 1
ATOM 1933 C C . THR B 1 57 ? 13.312 -5.789 -8.133 1 93.19 57 THR B C 1
ATOM 1935 O O . THR B 1 57 ? 12.562 -6.621 -8.648 1 93.19 57 THR B O 1
ATOM 1938 N N . ASN B 1 58 ? 14.414 -5.395 -8.703 1 94.56 58 ASN B N 1
ATOM 1939 C CA . ASN B 1 58 ? 14.805 -5.879 -10.023 1 94.56 58 ASN B CA 1
ATOM 1940 C C . ASN B 1 58 ? 15.062 -7.383 -10.016 1 94.56 58 ASN B C 1
ATOM 1942 O O . ASN B 1 58 ? 14.75 -8.078 -10.984 1 94.56 58 ASN B O 1
ATOM 1946 N N . LYS B 1 59 ? 15.656 -7.867 -8.922 1 94.56 59 LYS B N 1
ATOM 1947 C CA . LYS B 1 59 ? 15.914 -9.297 -8.766 1 94.56 59 LYS B CA 1
ATOM 1948 C C . LYS B 1 59 ? 14.836 -9.961 -7.914 1 94.56 59 LYS B C 1
ATOM 1950 O O . LYS B 1 59 ? 14.297 -9.344 -6.992 1 94.56 59 LYS B O 1
ATOM 1955 N N . ALA B 1 60 ? 14.688 -11.203 -8.227 1 96.56 60 ALA B N 1
ATOM 1956 C CA . ALA B 1 60 ? 13.672 -11.938 -7.48 1 96.56 60 ALA B CA 1
ATOM 1957 C C . ALA B 1 60 ? 14.055 -12.055 -6.008 1 96.56 60 ALA B C 1
ATOM 1959 O O . ALA B 1 60 ? 15.203 -12.367 -5.684 1 96.56 60 ALA B O 1
ATOM 1960 N N . PRO B 1 61 ? 13.133 -11.859 -5.18 1 95.12 61 PRO B N 1
ATOM 1961 C CA . PRO B 1 61 ? 13.375 -12.188 -3.775 1 95.12 61 PRO B CA 1
ATOM 1962 C C . PRO B 1 61 ? 13.266 -13.688 -3.49 1 95.12 61 PRO B C 1
ATOM 1964 O O . PRO B 1 61 ? 12.711 -14.43 -4.305 1 95.12 61 PRO B O 1
ATOM 1967 N N . THR B 1 62 ? 13.867 -14.039 -2.381 1 95.12 62 THR B N 1
ATOM 1968 C CA . THR B 1 62 ? 13.492 -15.328 -1.795 1 95.12 62 THR B CA 1
ATOM 1969 C C . THR B 1 62 ? 12.25 -15.188 -0.922 1 95.12 62 THR B C 1
ATOM 1971 O O . THR B 1 62 ? 12.18 -14.297 -0.068 1 95.12 62 THR B O 1
ATOM 1974 N N . VAL B 1 63 ? 11.281 -16.078 -1.195 1 94.38 63 VAL B N 1
ATOM 1975 C CA . VAL B 1 63 ? 10.008 -15.945 -0.509 1 94.38 63 VAL B CA 1
ATOM 1976 C C . VAL B 1 63 ? 9.859 -17.047 0.541 1 94.38 63 VAL B C 1
ATOM 1978 O O . VAL B 1 63 ? 10.156 -18.219 0.271 1 94.38 63 VAL B O 1
ATOM 1981 N N . PHE B 1 64 ? 9.375 -16.641 1.737 1 90.81 64 PHE B N 1
ATOM 1982 C CA . PHE B 1 64 ? 9.227 -17.562 2.85 1 90.81 64 PHE B CA 1
ATOM 1983 C C . PHE B 1 64 ? 7.836 -17.438 3.467 1 90.81 64 PHE B C 1
ATOM 1985 O O . PHE B 1 64 ? 7.273 -16.344 3.535 1 90.81 64 PHE B O 1
ATOM 1992 N N . TYR B 1 65 ? 7.422 -18.562 3.859 1 90.38 65 TYR B N 1
ATOM 1993 C CA . TYR B 1 65 ? 6.301 -18.594 4.789 1 90.38 65 TYR B CA 1
ATOM 1994 C C . TYR B 1 65 ? 6.52 -19.641 5.883 1 90.38 65 TYR B C 1
ATOM 1996 O O . TYR B 1 65 ? 5.918 -20.719 5.852 1 90.38 65 TYR B O 1
ATOM 2004 N N . PRO B 1 66 ? 7.207 -19.25 6.93 1 86.81 66 PRO B N 1
ATOM 2005 C CA . PRO B 1 66 ? 7.609 -20.219 7.941 1 86.81 66 PRO B CA 1
ATOM 2006 C C . PRO B 1 66 ? 6.438 -20.719 8.789 1 86.81 66 PRO B C 1
ATOM 2008 O O . PRO B 1 66 ? 6.531 -21.75 9.438 1 86.81 66 PRO B O 1
ATOM 2011 N N . GLU B 1 67 ? 5.375 -20.062 8.75 1 86.5 67 GLU B N 1
ATOM 2012 C CA . GLU B 1 67 ? 4.238 -20.391 9.602 1 86.5 67 GLU B CA 1
ATOM 2013 C C . GLU B 1 67 ? 3.336 -21.438 8.945 1 86.5 67 GLU B C 1
ATOM 2015 O O . GLU B 1 67 ? 2.307 -21.812 9.508 1 86.5 67 GLU B O 1
ATOM 2020 N N . ILE B 1 68 ? 3.75 -21.844 7.832 1 88 68 ILE B N 1
ATOM 2021 C CA . ILE B 1 68 ? 2.908 -22.781 7.098 1 88 68 ILE B CA 1
ATOM 2022 C C . ILE B 1 68 ? 2.627 -24.016 7.957 1 88 68 ILE B C 1
ATOM 2024 O O . ILE B 1 68 ? 3.521 -24.516 8.641 1 88 68 ILE B O 1
ATOM 2028 N N . LYS B 1 69 ? 1.354 -24.297 7.98 1 82 69 LYS B N 1
ATOM 2029 C CA . LYS B 1 69 ? 0.972 -25.516 8.688 1 82 69 LYS B CA 1
ATOM 2030 C C . LYS B 1 69 ? 0.995 -26.719 7.762 1 82 69 LYS B C 1
ATOM 2032 O O . LYS B 1 69 ? 0.894 -26.578 6.543 1 82 69 LYS B O 1
ATOM 2037 N N . GLU B 1 70 ? 1.207 -27.719 8.43 1 70 70 GLU B N 1
ATOM 2038 C CA . GLU B 1 70 ? 1.207 -28.969 7.66 1 70 70 GLU B CA 1
ATOM 2039 C C . GLU B 1 70 ? -0.19 -29.281 7.137 1 70 70 GLU B C 1
ATOM 2041 O O . GLU B 1 70 ? -1.094 -29.594 7.914 1 70 70 GLU B O 1
ATOM 2046 N N . GLU B 1 71 ? -0.587 -28.484 6.184 1 68.06 71 GLU B N 1
ATOM 2047 C CA . GLU B 1 71 ? -1.853 -28.812 5.535 1 68.06 71 GLU B CA 1
ATOM 2048 C C . GLU B 1 71 ? -1.63 -29.703 4.32 1 68.06 71 GLU B C 1
ATOM 2050 O O . GLU B 1 71 ? -0.558 -29.688 3.711 1 68.06 71 GLU B O 1
ATOM 2055 N N . PRO B 1 72 ? -2.699 -30.469 4.145 1 73.81 72 PRO B N 1
ATOM 2056 C CA . PRO B 1 72 ? -2.551 -31.484 3.092 1 73.81 72 PRO B CA 1
ATOM 2057 C C . PRO B 1 72 ? -2.627 -30.891 1.688 1 73.81 72 PRO B C 1
ATOM 2059 O O . PRO B 1 72 ? -3.723 -30.703 1.148 1 73.81 72 PRO B O 1
ATOM 2062 N N . TYR B 1 73 ? -1.606 -30.25 1.305 1 85 73 TYR B N 1
ATOM 2063 C CA . TYR B 1 73 ? -1.492 -29.922 -0.112 1 85 73 TYR B CA 1
ATOM 2064 C C . TYR B 1 73 ? -0.398 -30.75 -0.776 1 85 73 TYR B C 1
ATOM 2066 O O . TYR B 1 73 ? 0.605 -31.078 -0.143 1 85 73 TYR B O 1
ATOM 2074 N N . ASP B 1 74 ? -0.743 -31.156 -1.977 1 86.06 74 ASP B N 1
ATOM 2075 C CA . ASP B 1 74 ? 0.252 -31.922 -2.732 1 86.06 74 ASP B CA 1
ATOM 2076 C C . ASP B 1 74 ? 1.444 -31.031 -3.102 1 86.06 74 ASP B C 1
ATOM 2078 O O . ASP B 1 74 ? 2.588 -31.5 -3.092 1 86.06 74 ASP B O 1
ATOM 2082 N N . ALA B 1 75 ? 1.151 -29.844 -3.365 1 91.81 75 ALA B N 1
ATOM 2083 C CA . ALA B 1 75 ? 2.16 -28.859 -3.75 1 91.81 75 ALA B CA 1
ATOM 2084 C C . ALA B 1 75 ? 1.647 -27.438 -3.537 1 91.81 75 ALA B C 1
ATOM 2086 O O . ALA B 1 75 ? 0.503 -27.234 -3.123 1 91.81 75 ALA B O 1
ATOM 2087 N N . TYR B 1 76 ? 2.559 -26.547 -3.717 1 94.06 76 TYR B N 1
ATOM 2088 C CA . TYR B 1 76 ? 2.215 -25.141 -3.547 1 94.06 76 TYR B CA 1
ATOM 2089 C C . TYR B 1 76 ? 2.52 -24.344 -4.812 1 94.06 76 TYR B C 1
ATOM 2091 O O . TYR B 1 76 ? 3.283 -24.797 -5.668 1 94.06 76 TYR B O 1
ATOM 2099 N N . ILE B 1 77 ? 1.841 -23.172 -4.883 1 94.81 77 ILE B N 1
ATOM 2100 C CA . ILE B 1 77 ? 2.002 -22.25 -6.004 1 94.81 77 ILE B CA 1
ATOM 2101 C C . ILE B 1 77 ? 2.328 -20.859 -5.477 1 94.81 77 ILE B C 1
ATOM 2103 O O . ILE B 1 77 ? 1.728 -20.406 -4.5 1 94.81 77 ILE B O 1
ATOM 2107 N N . LEU B 1 78 ? 3.305 -20.297 -6.055 1 96.75 78 LEU B N 1
ATOM 2108 C CA . LEU B 1 78 ? 3.596 -18.875 -5.824 1 96.75 78 LEU B CA 1
ATOM 2109 C C . LEU B 1 78 ? 3.385 -18.062 -7.098 1 96.75 78 LEU B C 1
ATOM 2111 O O . LEU B 1 78 ? 3.881 -18.438 -8.164 1 96.75 78 LEU B O 1
ATOM 2115 N N . ILE B 1 79 ? 2.602 -17.016 -6.953 1 96.12 79 ILE B N 1
ATOM 2116 C CA . ILE B 1 79 ? 2.371 -16.156 -8.109 1 96.12 79 ILE B CA 1
ATOM 2117 C C . ILE B 1 79 ? 2.625 -14.703 -7.719 1 96.12 79 ILE B C 1
ATOM 2119 O O . ILE B 1 79 ? 2.352 -14.297 -6.586 1 96.12 79 ILE B O 1
ATOM 2123 N N . MET B 1 80 ? 3.232 -13.938 -8.562 1 96.62 80 MET B N 1
ATOM 2124 C CA . MET B 1 80 ? 3.377 -12.492 -8.438 1 96.62 80 MET B CA 1
ATOM 2125 C C . MET B 1 80 ? 2.674 -11.773 -9.586 1 96.62 80 MET B C 1
ATOM 2127 O O . MET B 1 80 ? 2.934 -12.055 -10.758 1 96.62 80 MET B O 1
ATOM 2131 N N . VAL B 1 81 ? 1.798 -10.82 -9.242 1 95.31 81 VAL B N 1
ATOM 2132 C CA . VAL B 1 81 ? 0.985 -10.188 -10.273 1 95.31 81 VAL B CA 1
ATOM 2133 C C . VAL B 1 81 ? 0.95 -8.68 -10.055 1 95.31 81 VAL B C 1
ATOM 2135 O O . VAL B 1 81 ? 1.227 -8.203 -8.953 1 95.31 81 VAL B O 1
ATOM 2138 N N . ASP B 1 82 ? 0.714 -7.984 -11.094 1 96.25 82 ASP B N 1
ATOM 2139 C CA . ASP B 1 82 ? 0.452 -6.551 -11.133 1 96.25 82 ASP B CA 1
ATOM 2140 C C . ASP B 1 82 ? -0.984 -6.266 -11.57 1 96.25 82 ASP B C 1
ATOM 2142 O O . ASP B 1 82 ? -1.315 -6.383 -12.75 1 96.25 82 ASP B O 1
ATOM 2146 N N . PRO B 1 83 ? -1.824 -5.863 -10.617 1 92.19 83 PRO B N 1
ATOM 2147 C CA . PRO B 1 83 ? -3.221 -5.598 -10.969 1 92.19 83 PRO B CA 1
ATOM 2148 C C . PRO B 1 83 ? -3.406 -4.262 -11.68 1 92.19 83 PRO B C 1
ATOM 2150 O O . PRO B 1 83 ? -4.496 -3.965 -12.172 1 92.19 83 PRO B O 1
ATOM 2153 N N . ASP B 1 84 ? -2.379 -3.488 -11.844 1 93.31 84 ASP B N 1
ATOM 2154 C CA . ASP B 1 84 ? -2.508 -2.104 -12.281 1 93.31 84 ASP B CA 1
ATOM 2155 C C . ASP B 1 84 ? -2.016 -1.937 -13.719 1 93.31 84 ASP B C 1
ATOM 2157 O O . ASP B 1 84 ? -1.938 -0.816 -14.227 1 93.31 84 ASP B O 1
ATOM 2161 N N . ALA B 1 85 ? -1.724 -2.986 -14.398 1 94.44 85 ALA B N 1
ATOM 2162 C CA . ALA B 1 85 ? -1.072 -2.934 -15.703 1 94.44 85 ALA B CA 1
ATOM 2163 C C . ALA B 1 85 ? -2.086 -2.666 -16.812 1 94.44 85 ALA B C 1
ATOM 2165 O O . ALA B 1 85 ? -1.711 -2.324 -17.938 1 94.44 85 ALA B O 1
ATOM 2166 N N . ASN B 1 86 ? -3.316 -2.871 -16.484 1 93.31 86 ASN B N 1
ATOM 2167 C CA . ASN B 1 86 ? -4.367 -2.73 -17.5 1 93.31 86 ASN B CA 1
ATOM 2168 C C . ASN B 1 86 ? -5.625 -2.1 -16.906 1 93.31 86 ASN B C 1
ATOM 2170 O O . ASN B 1 86 ? -5.895 -2.242 -15.711 1 93.31 86 ASN B O 1
ATOM 2174 N N . LEU B 1 87 ? -6.332 -1.438 -17.75 1 89.31 87 LEU B N 1
ATOM 2175 C CA . LEU B 1 87 ? -7.547 -0.769 -17.297 1 89.31 87 LEU B CA 1
ATOM 2176 C C . LEU B 1 87 ? -8.656 -1.781 -17.016 1 89.31 87 LEU B C 1
ATOM 2178 O O . LEU B 1 87 ? -9.531 -1.534 -16.188 1 89.31 87 LEU B O 1
ATOM 2182 N N . ASP B 1 88 ? -8.656 -2.906 -17.766 1 89.19 88 ASP B N 1
ATOM 2183 C CA . ASP B 1 88 ? -9.594 -3.98 -17.453 1 89.19 88 ASP B CA 1
ATOM 2184 C C . ASP B 1 88 ? -9.281 -4.605 -16.109 1 89.19 88 ASP B C 1
ATOM 2186 O O . ASP B 1 88 ? -8.219 -5.203 -15.914 1 89.19 88 ASP B O 1
ATOM 2190 N N . PRO B 1 89 ? -10.156 -4.477 -15.102 1 82.56 89 PRO B N 1
ATOM 2191 C CA . PRO B 1 89 ? -9.867 -4.918 -13.734 1 82.56 89 PRO B CA 1
ATOM 2192 C C . PRO B 1 89 ? -9.688 -6.43 -13.625 1 82.56 89 PRO B C 1
ATOM 2194 O O . PRO B 1 89 ? -9.148 -6.922 -12.633 1 82.56 89 PRO B O 1
ATOM 2197 N N . ARG B 1 90 ? -10.078 -7.18 -14.656 1 87.31 90 ARG B N 1
ATOM 2198 C CA . ARG B 1 90 ? -9.914 -8.633 -14.641 1 87.31 90 ARG B CA 1
ATOM 2199 C C . ARG B 1 90 ? -8.492 -9.023 -15.016 1 87.31 90 ARG B C 1
ATOM 2201 O O . ARG B 1 90 ? -8.039 -10.125 -14.68 1 87.31 90 ARG B O 1
ATOM 2208 N N . LEU B 1 91 ? -7.824 -8.164 -15.711 1 93.06 91 LEU B N 1
ATOM 2209 C CA . LEU B 1 91 ? -6.547 -8.523 -16.328 1 93.06 91 LEU B CA 1
ATOM 2210 C C . LEU B 1 91 ? -5.383 -8.016 -15.477 1 93.06 91 LEU B C 1
ATOM 2212 O O . LEU B 1 91 ? -5.305 -6.82 -15.18 1 93.06 91 LEU B O 1
ATOM 2216 N N . TYR B 1 92 ? -4.535 -8.969 -15.125 1 94.56 92 TYR B N 1
ATOM 2217 C CA . TYR B 1 92 ? -3.311 -8.703 -14.383 1 94.56 92 TYR B CA 1
ATOM 2218 C C . TYR B 1 92 ? -2.08 -9.023 -15.219 1 94.56 92 TYR B C 1
ATOM 2220 O O . TYR B 1 92 ? -2.15 -9.82 -16.156 1 94.56 92 TYR B O 1
ATOM 2228 N N . TRP B 1 93 ? -0.989 -8.344 -14.938 1 97.88 93 TRP B N 1
ATOM 2229 C CA . TRP B 1 93 ? 0.286 -8.727 -15.539 1 97.88 93 TRP B CA 1
ATOM 2230 C C . TRP B 1 93 ? 0.998 -9.773 -14.688 1 97.88 93 TRP B C 1
ATOM 2232 O O . TRP B 1 93 ? 1.153 -9.594 -13.477 1 97.88 93 TRP B O 1
ATOM 2242 N N . LEU B 1 94 ? 1.368 -10.859 -15.281 1 98.31 94 LEU B N 1
ATOM 2243 C CA . LEU B 1 94 ? 2.008 -11.969 -14.586 1 98.31 94 LEU B CA 1
ATOM 2244 C C . LEU B 1 94 ? 3.52 -11.766 -14.516 1 98.31 94 LEU B C 1
ATOM 2246 O O . LEU B 1 94 ? 4.203 -11.812 -15.539 1 98.31 94 LEU B O 1
ATOM 2250 N N . HIS B 1 95 ? 4.027 -11.641 -13.367 1 98.62 95 HIS B N 1
ATOM 2251 C CA . HIS B 1 95 ? 5.449 -11.352 -13.195 1 98.62 95 HIS B CA 1
ATOM 2252 C C . HIS B 1 95 ? 6.223 -12.617 -12.828 1 98.62 95 HIS B C 1
ATOM 2254 O O . HIS B 1 95 ? 7.418 -12.719 -13.117 1 98.62 95 HIS B O 1
ATOM 2260 N N . TRP B 1 96 ? 5.562 -13.516 -12.156 1 98.75 96 TRP B N 1
ATOM 2261 C CA . TRP B 1 96 ? 6.219 -14.734 -11.695 1 98.75 96 TRP B CA 1
ATOM 2262 C C . TRP B 1 96 ? 5.195 -15.828 -11.406 1 98.75 96 TRP B C 1
ATOM 2264 O O . TRP B 1 96 ? 4.141 -15.562 -10.828 1 98.75 96 TRP B O 1
ATOM 2274 N N . LEU B 1 97 ? 5.445 -17.016 -11.891 1 98.19 97 LEU B N 1
ATOM 2275 C CA . LEU B 1 97 ? 4.641 -18.188 -11.547 1 98.19 97 LEU B CA 1
ATOM 2276 C C . LEU B 1 97 ? 5.527 -19.391 -11.297 1 98.19 97 LEU B C 1
ATOM 2278 O O . LEU B 1 97 ? 6.23 -19.859 -12.195 1 98.19 97 LEU B O 1
ATOM 2282 N N . LYS B 1 98 ? 5.492 -19.844 -10.109 1 97.44 98 LYS B N 1
ATOM 2283 C CA . LYS B 1 98 ? 6.195 -21.062 -9.719 1 97.44 98 LYS B CA 1
ATOM 2284 C C . LYS B 1 98 ? 5.227 -22.094 -9.156 1 97.44 98 LYS B C 1
ATOM 2286 O O . LYS B 1 98 ? 4.387 -21.781 -8.312 1 97.44 98 LYS B O 1
ATOM 2291 N N . THR B 1 99 ? 5.352 -23.281 -9.68 1 95.5 99 THR B N 1
ATOM 2292 C CA . THR B 1 99 ? 4.48 -24.375 -9.258 1 95.5 99 THR B CA 1
ATOM 2293 C C . THR B 1 99 ? 5.293 -25.531 -8.688 1 95.5 99 THR B C 1
ATOM 2295 O O . THR B 1 99 ? 6.516 -25.438 -8.555 1 95.5 99 THR B O 1
ATOM 2298 N N . GLU B 1 100 ? 4.562 -26.469 -8.203 1 93.06 100 GLU B N 1
ATOM 2299 C CA . GLU B 1 100 ? 5.168 -27.688 -7.668 1 93.06 100 GLU B CA 1
ATOM 2300 C C . GLU B 1 100 ? 6.16 -27.359 -6.551 1 93.06 100 GLU B C 1
ATOM 2302 O O . GLU B 1 100 ? 7.238 -27.953 -6.488 1 93.06 100 GLU B O 1
ATOM 2307 N N . ILE B 1 101 ? 5.875 -26.422 -5.816 1 95.12 101 ILE B N 1
ATOM 2308 C CA . ILE B 1 101 ? 6.715 -26.016 -4.691 1 95.12 101 ILE B CA 1
ATOM 2309 C C . ILE B 1 101 ? 6.496 -26.984 -3.52 1 95.12 101 ILE B C 1
ATOM 2311 O O . ILE B 1 101 ? 5.355 -27.266 -3.15 1 95.12 101 ILE B O 1
ATOM 2315 N N . SER B 1 102 ? 7.539 -27.422 -2.914 1 93.69 102 SER B N 1
ATOM 2316 C CA . SER B 1 102 ? 7.43 -28.328 -1.781 1 93.69 102 SER B CA 1
ATOM 2317 C C . SER B 1 102 ? 7.137 -27.578 -0.489 1 93.69 102 SER B C 1
ATOM 2319 O O . SER B 1 102 ? 7.391 -26.375 -0.396 1 93.69 102 SER B O 1
ATOM 2321 N N . TYR B 1 103 ? 6.68 -28.375 0.446 1 93.25 103 TYR B N 1
ATOM 2322 C CA . TYR B 1 103 ? 6.465 -27.844 1.79 1 93.25 103 TYR B CA 1
ATOM 2323 C C . TYR B 1 103 ? 7.758 -27.266 2.363 1 93.25 103 TYR B C 1
ATOM 2325 O O . TYR B 1 103 ? 7.758 -26.188 2.945 1 93.25 103 TYR B O 1
ATOM 2333 N N . ASP B 1 104 ? 8.828 -27.969 2.188 1 93.94 104 ASP B N 1
ATOM 2334 C CA . ASP B 1 104 ? 10.125 -27.547 2.713 1 93.94 104 ASP B CA 1
ATOM 2335 C C . ASP B 1 104 ? 10.578 -26.234 2.094 1 93.94 104 ASP B C 1
ATOM 2337 O O . ASP B 1 104 ? 11.133 -25.375 2.783 1 93.94 104 ASP B O 1
ATOM 2341 N N . ALA B 1 105 ? 10.305 -26.094 0.817 1 95.31 105 ALA B N 1
ATOM 2342 C CA . ALA B 1 105 ? 10.688 -24.859 0.142 1 95.31 105 ALA B CA 1
ATOM 2343 C C . ALA B 1 105 ? 9.906 -23.672 0.688 1 95.31 105 ALA B C 1
ATOM 2345 O O . ALA B 1 105 ? 10.438 -22.578 0.816 1 95.31 105 ALA B O 1
ATOM 2346 N N . VAL B 1 106 ? 8.656 -23.859 0.958 1 95.25 106 VAL B N 1
ATOM 2347 C CA . VAL B 1 106 ? 7.828 -22.797 1.504 1 95.25 106 VAL B CA 1
ATOM 2348 C C . VAL B 1 106 ? 8.398 -22.328 2.842 1 95.25 106 VAL B C 1
ATOM 2350 O O . VAL B 1 106 ? 8.445 -21.125 3.117 1 95.25 106 VAL B O 1
ATOM 2353 N N . LYS B 1 107 ? 8.883 -23.25 3.615 1 92.06 107 LYS B N 1
ATOM 2354 C CA . LYS B 1 107 ? 9.398 -22.953 4.949 1 92.06 107 LYS B CA 1
ATOM 2355 C C . LYS B 1 107 ? 10.797 -22.328 4.871 1 92.06 107 LYS B C 1
ATOM 2357 O O . LYS B 1 107 ? 11.117 -21.406 5.625 1 92.06 107 LYS B O 1
ATOM 2362 N N . ASN B 1 108 ? 11.562 -22.844 3.945 1 93.5 108 ASN B N 1
ATOM 2363 C CA . ASN B 1 108 ? 12.984 -22.547 3.99 1 93.5 108 ASN B CA 1
ATOM 2364 C C . ASN B 1 108 ? 13.391 -21.562 2.891 1 93.5 108 ASN B C 1
ATOM 2366 O O . ASN B 1 108 ? 14.508 -21.047 2.891 1 93.5 108 ASN B O 1
ATOM 2370 N N . GLY B 1 109 ? 12.461 -21.406 1.924 1 95.56 109 GLY B N 1
ATOM 2371 C CA . GLY B 1 109 ? 12.75 -20.422 0.889 1 95.56 109 GLY B CA 1
ATOM 2372 C C . GLY B 1 109 ? 12.352 -20.891 -0.5 1 95.56 109 GLY B C 1
ATOM 2373 O O . GLY B 1 109 ? 12.773 -21.953 -0.946 1 95.56 109 GLY B O 1
ATOM 2374 N N . ILE B 1 110 ? 11.586 -20.141 -1.129 1 97.25 110 ILE B N 1
ATOM 2375 C CA . ILE B 1 110 ? 11.242 -20.328 -2.537 1 97.25 110 ILE B CA 1
ATOM 2376 C C . ILE B 1 110 ? 12.141 -19.438 -3.398 1 97.25 110 ILE B C 1
ATOM 2378 O O . ILE B 1 110 ? 12.094 -18.203 -3.297 1 97.25 110 ILE B O 1
ATOM 2382 N N . HIS B 1 111 ? 12.883 -20.031 -4.242 1 97.56 111 HIS B N 1
ATOM 2383 C CA . HIS B 1 111 ? 13.812 -19.312 -5.098 1 97.56 111 HIS B CA 1
ATOM 2384 C C . HIS B 1 111 ? 13.32 -19.281 -6.543 1 97.56 111 HIS B C 1
ATOM 2386 O O . HIS B 1 111 ? 12.797 -20.266 -7.043 1 97.56 111 HIS B O 1
ATOM 2392 N N . ALA B 1 112 ? 13.641 -18.141 -7.156 1 98.12 112 ALA B N 1
ATOM 2393 C CA . ALA B 1 112 ? 13.344 -18.062 -8.586 1 98.12 112 ALA B CA 1
ATOM 2394 C C . ALA B 1 112 ? 14.336 -18.891 -9.391 1 98.12 112 ALA B C 1
ATOM 2396 O O . ALA B 1 112 ? 15.523 -18.938 -9.078 1 98.12 112 ALA B O 1
ATOM 2397 N N . GLU B 1 113 ? 13.734 -19.484 -10.367 1 97.44 113 GLU B N 1
ATOM 2398 C CA . GLU B 1 113 ? 14.523 -20.281 -11.305 1 97.44 113 GLU B CA 1
ATOM 2399 C C . GLU B 1 113 ? 14.117 -20 -12.75 1 97.44 113 GLU B C 1
ATOM 2401 O O . GLU B 1 113 ? 12.953 -19.703 -13.023 1 97.44 113 GLU B O 1
ATOM 2406 N N . PRO B 1 114 ? 15.109 -20.125 -13.641 1 96 114 PRO B N 1
ATOM 2407 C CA . PRO B 1 114 ? 14.758 -19.938 -15.055 1 96 114 PRO B CA 1
ATOM 2408 C C . PRO B 1 114 ? 13.711 -20.938 -15.547 1 96 114 PRO B C 1
ATOM 2410 O O . PRO B 1 114 ? 13 -20.656 -16.516 1 96 114 PRO B O 1
ATOM 2413 N N . SER B 1 115 ? 13.562 -22.078 -14.898 1 96.81 115 SER B N 1
ATOM 2414 C CA . SER B 1 115 ? 12.672 -23.156 -15.32 1 96.81 115 SER B CA 1
ATOM 2415 C C . SER B 1 115 ? 11.273 -22.969 -14.75 1 96.81 115 SER B C 1
ATOM 2417 O O . SER B 1 115 ? 10.383 -23.781 -14.984 1 96.81 115 SER B O 1
ATOM 2419 N N . ASP B 1 116 ? 11.109 -21.891 -14.039 1 97.94 116 ASP B N 1
ATOM 2420 C CA . ASP B 1 116 ? 9.766 -21.641 -13.516 1 97.94 116 ASP B CA 1
ATOM 2421 C C . ASP B 1 116 ? 8.75 -21.516 -14.641 1 97.94 116 ASP B C 1
ATOM 2423 O O . ASP B 1 116 ? 9.117 -21.188 -15.781 1 97.94 116 ASP B O 1
ATOM 2427 N N . GLU B 1 117 ? 7.441 -21.75 -14.375 1 97 117 GLU B N 1
ATOM 2428 C CA . GLU B 1 117 ? 6.414 -21.625 -15.406 1 97 117 GLU B CA 1
ATOM 2429 C C . GLU B 1 117 ? 6.457 -20.266 -16.078 1 97 117 GLU B C 1
ATOM 2431 O O . GLU B 1 117 ? 6.301 -20.156 -17.297 1 97 117 GLU B O 1
ATOM 2436 N N . VAL B 1 118 ? 6.559 -19.266 -15.297 1 97.88 118 VAL B N 1
ATOM 2437 C CA . VAL B 1 118 ? 6.844 -17.906 -15.75 1 97.88 118 VAL B CA 1
ATOM 2438 C C . VAL B 1 118 ? 7.98 -17.312 -14.914 1 97.88 118 VAL B C 1
ATOM 2440 O O . VAL B 1 118 ? 7.844 -17.141 -13.703 1 97.88 118 VAL B O 1
ATOM 2443 N N . ALA B 1 119 ? 9.055 -17 -15.578 1 98.25 119 ALA B N 1
ATOM 2444 C CA . ALA B 1 119 ? 10.242 -16.5 -14.883 1 98.25 119 ALA B CA 1
ATOM 2445 C C . ALA B 1 119 ? 9.992 -15.109 -14.312 1 98.25 119 ALA B C 1
ATOM 2447 O O . ALA B 1 119 ? 9.266 -14.305 -14.906 1 98.25 119 ALA B O 1
ATOM 2448 N N . TYR B 1 120 ? 10.656 -14.852 -13.266 1 98.44 120 TYR B N 1
ATOM 2449 C CA . TYR B 1 120 ? 10.516 -13.578 -12.562 1 98.44 120 TYR B CA 1
ATOM 2450 C C . TYR B 1 120 ? 10.914 -12.414 -13.469 1 98.44 120 TYR B C 1
ATOM 2452 O O . TYR B 1 120 ? 11.984 -12.438 -14.086 1 98.44 120 TYR B O 1
ATOM 2460 N N . GLU B 1 121 ? 10.109 -11.469 -13.586 1 97.62 121 GLU B N 1
ATOM 2461 C CA . GLU B 1 121 ? 10.398 -10.156 -14.156 1 97.62 121 GLU B CA 1
ATOM 2462 C C . GLU B 1 121 ? 10.164 -9.047 -13.141 1 97.62 121 GLU B C 1
ATOM 2464 O O . GLU B 1 121 ? 9.07 -8.914 -12.594 1 97.62 121 GLU B O 1
ATOM 2469 N N . GLY B 1 122 ? 11.148 -8.281 -12.906 1 97.31 122 GLY B N 1
ATOM 2470 C CA . GLY B 1 122 ? 11.055 -7.234 -11.898 1 97.31 122 GLY B CA 1
ATOM 2471 C C . GLY B 1 122 ? 10.062 -6.145 -12.266 1 97.31 122 GLY B C 1
ATOM 2472 O O . GLY B 1 122 ? 9.828 -5.883 -13.445 1 97.31 122 GLY B O 1
ATOM 2473 N N . PRO B 1 123 ? 9.547 -5.547 -11.289 1 96.81 123 PRO B N 1
ATOM 2474 C CA . PRO B 1 123 ? 8.625 -4.426 -11.477 1 96.81 123 PRO B CA 1
ATOM 2475 C C . PRO B 1 123 ? 9.188 -3.34 -12.383 1 96.81 123 PRO B C 1
ATOM 2477 O O . PRO B 1 123 ? 10.336 -2.924 -12.219 1 96.81 123 PRO B O 1
ATOM 2480 N N . SER B 1 124 ? 8.375 -2.885 -13.352 1 95.75 124 SER B N 1
ATOM 2481 C CA . SER B 1 124 ? 8.727 -1.778 -14.234 1 95.75 124 SER B CA 1
ATOM 2482 C C . SER B 1 124 ? 7.477 -1.021 -14.688 1 95.75 124 SER B C 1
ATOM 2484 O O . SER B 1 124 ? 7.195 -0.937 -15.883 1 95.75 124 SER B O 1
ATOM 2486 N N . PRO B 1 125 ? 6.754 -0.433 -13.75 1 95.88 125 PRO B N 1
ATOM 2487 C CA . PRO B 1 125 ? 5.57 0.322 -14.172 1 95.88 125 PRO B CA 1
ATOM 2488 C C . PRO B 1 125 ? 5.902 1.443 -15.148 1 95.88 125 PRO B C 1
ATOM 2490 O O . PRO B 1 125 ? 6.824 2.227 -14.914 1 95.88 125 PRO B O 1
ATOM 2493 N N . PRO B 1 126 ? 5.121 1.487 -16.188 1 94.06 126 PRO B N 1
ATOM 2494 C CA . PRO B 1 126 ? 5.406 2.527 -17.188 1 94.06 126 PRO B CA 1
ATOM 2495 C C . PRO B 1 126 ? 5.066 3.93 -16.672 1 94.06 126 PRO B C 1
ATOM 2497 O O . PRO B 1 126 ? 5.645 4.914 -17.156 1 94.06 126 PRO B O 1
ATOM 2500 N N . SER B 1 127 ? 4.094 4.055 -15.797 1 91.69 127 SER B N 1
ATOM 2501 C CA . SER B 1 127 ? 3.672 5.328 -15.219 1 91.69 127 SER B CA 1
ATOM 2502 C C . SER B 1 127 ? 3.018 5.125 -13.852 1 91.69 127 SER B C 1
ATOM 2504 O O . SER B 1 127 ? 2.545 4.031 -13.539 1 91.69 127 SER B O 1
ATOM 2506 N N . GLY B 1 128 ? 3.053 6.184 -13.008 1 92.25 128 GLY B N 1
ATOM 2507 C CA . GLY B 1 128 ? 2.377 6.129 -11.727 1 92.25 128 GLY B CA 1
ATOM 2508 C C . GLY B 1 128 ? 2.947 5.074 -10.789 1 92.25 128 GLY B C 1
ATOM 2509 O O . GLY B 1 128 ? 4.105 4.676 -10.938 1 92.25 128 GLY B O 1
ATOM 2510 N N . ILE B 1 129 ? 2.182 4.777 -9.789 1 91.31 129 ILE B N 1
ATOM 2511 C CA . ILE B 1 129 ? 2.537 3.744 -8.828 1 91.31 129 ILE B CA 1
ATOM 2512 C C . ILE B 1 129 ? 1.72 2.482 -9.094 1 91.31 129 ILE B C 1
ATOM 2514 O O . ILE B 1 129 ? 0.537 2.562 -9.438 1 91.31 129 ILE B O 1
ATOM 2518 N N . HIS B 1 130 ? 2.412 1.321 -9.055 1 95 130 HIS B N 1
ATOM 2519 C CA . HIS B 1 130 ? 1.714 0.052 -9.219 1 95 130 HIS B CA 1
ATOM 2520 C C . HIS B 1 130 ? 1.83 -0.807 -7.965 1 95 130 HIS B C 1
ATOM 2522 O O . HIS B 1 130 ? 2.795 -0.681 -7.207 1 95 130 HIS B O 1
ATOM 2528 N N . ARG B 1 131 ? 0.825 -1.613 -7.82 1 91.31 131 ARG B N 1
ATOM 2529 C CA . ARG B 1 131 ? 0.862 -2.676 -6.82 1 91.31 131 ARG B CA 1
ATOM 2530 C C . ARG B 1 131 ? 1.484 -3.945 -7.395 1 91.31 131 ARG B C 1
ATOM 2532 O O . ARG B 1 131 ? 1.216 -4.312 -8.539 1 91.31 131 ARG B O 1
ATOM 2539 N N . TYR B 1 132 ? 2.301 -4.582 -6.602 1 93.31 132 TYR B N 1
ATOM 2540 C CA . TYR B 1 132 ? 2.85 -5.902 -6.898 1 93.31 132 TYR B CA 1
ATOM 2541 C C . TYR B 1 132 ? 2.535 -6.891 -5.785 1 93.31 132 TYR B C 1
ATOM 2543 O O . TYR B 1 132 ? 3.023 -6.742 -4.66 1 93.31 132 TYR B O 1
ATOM 2551 N N . GLN B 1 133 ? 1.818 -7.898 -6.211 1 90.75 133 GLN B N 1
ATOM 2552 C CA . GLN B 1 133 ? 1.188 -8.773 -5.23 1 90.75 133 GLN B CA 1
ATOM 2553 C C . GLN B 1 133 ? 1.715 -10.203 -5.348 1 90.75 133 GLN B C 1
ATOM 2555 O O . GLN B 1 133 ? 1.816 -10.742 -6.453 1 90.75 133 GLN B O 1
ATOM 2560 N N . PHE B 1 134 ? 2.027 -10.719 -4.203 1 92 134 PHE B N 1
ATOM 2561 C CA . PHE B 1 134 ? 2.391 -12.125 -4.094 1 92 134 PHE B CA 1
ATOM 2562 C C . PHE B 1 134 ? 1.271 -12.922 -3.439 1 92 134 PHE B C 1
ATOM 2564 O O . PHE B 1 134 ? 0.686 -12.484 -2.447 1 92 134 PHE B O 1
ATOM 2571 N N . PHE B 1 135 ? 1.03 -14.109 -4.039 1 89.62 135 PHE B N 1
ATOM 2572 C CA . PHE B 1 135 ? 0.095 -15.047 -3.422 1 89.62 135 PHE B CA 1
ATOM 2573 C C . PHE B 1 135 ? 0.693 -16.438 -3.359 1 89.62 135 PHE B C 1
ATOM 2575 O O . PHE B 1 135 ? 1.278 -16.922 -4.336 1 89.62 135 PHE B O 1
ATOM 2582 N N . LEU B 1 136 ? 0.553 -17.016 -2.188 1 92.44 136 LEU B N 1
ATOM 2583 C CA . LEU B 1 136 ? 0.872 -18.438 -1.983 1 92.44 136 LEU B CA 1
ATOM 2584 C C . LEU B 1 136 ? -0.4 -19.266 -1.887 1 92.44 136 LEU B C 1
ATOM 2586 O O . LEU B 1 136 ? -1.291 -18.953 -1.092 1 92.44 136 LEU B O 1
ATOM 2590 N N . TYR B 1 137 ? -0.453 -20.312 -2.756 1 91 137 TYR B N 1
ATOM 2591 C CA . TYR B 1 137 ? -1.613 -21.188 -2.777 1 91 137 TYR B CA 1
ATOM 2592 C C . TYR B 1 137 ? -1.217 -22.625 -2.438 1 91 137 TYR B C 1
ATOM 2594 O O . TYR B 1 137 ? -0.073 -23.016 -2.662 1 91 137 TYR B O 1
ATOM 2602 N N . GLY B 1 138 ? -2.223 -23.266 -1.901 1 89.12 138 GLY B N 1
ATOM 2603 C CA . GLY B 1 138 ? -2.158 -24.719 -1.882 1 89.12 138 GLY B CA 1
ATOM 2604 C C . GLY B 1 138 ? -2.799 -25.359 -3.1 1 89.12 138 GLY B C 1
ATOM 2605 O O . GLY B 1 138 ? -3.799 -24.859 -3.617 1 89.12 138 GLY B O 1
ATOM 2606 N N . GLU B 1 139 ? -2.111 -26.359 -3.539 1 81.94 139 GLU B N 1
ATOM 2607 C CA . GLU B 1 139 ? -2.629 -27.078 -4.703 1 81.94 139 GLU B CA 1
ATOM 2608 C C . GLU B 1 139 ? -2.887 -28.547 -4.387 1 81.94 139 GLU B C 1
ATOM 2610 O O . GLU B 1 139 ? -2.012 -29.234 -3.861 1 81.94 139 GLU B O 1
ATOM 2615 N N . ASN B 1 140 ? -4.148 -28.938 -4.598 1 75.81 140 ASN B N 1
ATOM 2616 C CA . ASN B 1 140 ? -4.469 -30.344 -4.438 1 75.81 140 ASN B CA 1
ATOM 2617 C C . ASN B 1 140 ? -4.738 -31.016 -5.781 1 75.81 140 ASN B C 1
ATOM 2619 O O . ASN B 1 140 ? -4.867 -32.25 -5.855 1 75.81 140 ASN B O 1
ATOM 2623 N N . LEU B 1 141 ? -4.84 -30.203 -6.734 1 64.69 141 LEU B N 1
ATOM 2624 C CA . LEU B 1 141 ? -5.223 -30.812 -8 1 64.69 141 LEU B CA 1
ATOM 2625 C C . LEU B 1 141 ? -4 -31.375 -8.727 1 64.69 141 LEU B C 1
ATOM 2627 O O . LEU B 1 141 ? -2.9 -30.828 -8.602 1 64.69 141 LEU B O 1
ATOM 2631 N N . ASN B 1 142 ? -4.168 -32.531 -9.227 1 65.69 142 ASN B N 1
ATOM 2632 C CA . ASN B 1 142 ? -3.125 -33.25 -9.961 1 65.69 142 ASN B CA 1
ATOM 2633 C C . ASN B 1 142 ? -2.631 -32.438 -11.156 1 65.69 142 ASN B C 1
ATOM 2635 O O . ASN B 1 142 ? -1.496 -32.594 -11.609 1 65.69 142 ASN B O 1
ATOM 2639 N N . LYS B 1 143 ? -3.545 -31.484 -11.648 1 79.69 143 LYS B N 1
ATOM 2640 C CA . LYS B 1 143 ? -3.016 -30.797 -12.828 1 79.69 143 LYS B CA 1
ATOM 2641 C C . LYS B 1 143 ? -3.4 -29.328 -12.844 1 79.69 143 LYS B C 1
ATOM 2643 O O . LYS B 1 143 ? -4.566 -28.984 -13.055 1 79.69 143 LYS B O 1
ATOM 2648 N N . LEU B 1 144 ? -2.492 -28.469 -12.57 1 87.94 144 LEU B N 1
ATOM 2649 C CA . LEU B 1 144 ? -2.652 -27.031 -12.672 1 87.94 144 LEU B CA 1
ATOM 2650 C C . LEU B 1 144 ? -2.809 -26.609 -14.133 1 87.94 144 LEU B C 1
ATOM 2652 O O . LEU B 1 144 ? -2.037 -27.031 -14.992 1 87.94 144 LEU B O 1
ATOM 2656 N N . LYS B 1 145 ? -3.904 -25.953 -14.43 1 92.19 145 LYS B N 1
ATOM 2657 C CA . LYS B 1 145 ? -4.035 -25.297 -15.727 1 92.19 145 LYS B CA 1
ATOM 2658 C C . LYS B 1 145 ? -3.324 -23.953 -15.75 1 92.19 145 LYS B C 1
ATOM 2660 O O . LYS B 1 145 ? -3.668 -23.047 -14.977 1 92.19 145 LYS B O 1
ATOM 2665 N N . LEU B 1 146 ? -2.414 -23.875 -16.609 1 94.69 146 LEU B N 1
ATOM 2666 C CA . LEU B 1 146 ? -1.664 -22.625 -16.719 1 94.69 146 LEU B CA 1
ATOM 2667 C C . LEU B 1 146 ? -2.545 -21.516 -17.266 1 94.69 146 LEU B C 1
ATOM 2669 O O . LEU B 1 146 ? -3.488 -21.766 -18.016 1 94.69 146 LEU B O 1
ATOM 2673 N N . PRO B 1 147 ? -2.217 -20.312 -16.891 1 94 147 PRO B N 1
ATOM 2674 C CA . PRO B 1 147 ? -3.043 -19.219 -17.406 1 94 147 PRO B CA 1
ATOM 2675 C C . PRO B 1 147 ? -2.865 -19 -18.906 1 94 147 PRO B C 1
ATOM 2677 O O . PRO B 1 147 ? -1.763 -19.172 -19.438 1 94 147 PRO B O 1
ATOM 2680 N N . SER B 1 148 ? -3.959 -18.641 -19.547 1 93.06 148 SER B N 1
ATOM 2681 C CA . SER B 1 148 ? -3.902 -18.203 -20.938 1 93.06 148 SER B CA 1
ATOM 2682 C C . SER B 1 148 ? -3.516 -16.734 -21.031 1 93.06 148 SER B C 1
ATOM 2684 O O . SER B 1 148 ? -4.223 -15.859 -20.516 1 93.06 148 SER B O 1
ATOM 2686 N N . MET B 1 149 ? -2.439 -16.531 -21.734 1 94.75 149 MET B N 1
ATOM 2687 C CA . MET B 1 149 ? -1.966 -15.148 -21.844 1 94.75 149 MET B CA 1
ATOM 2688 C C . MET B 1 149 ? -2.621 -14.438 -23.016 1 94.75 149 MET B C 1
ATOM 2690 O O . MET B 1 149 ? -2.848 -15.047 -24.062 1 94.75 149 MET B O 1
ATOM 2694 N N . ARG B 1 150 ? -2.941 -13.328 -22.75 1 93.44 150 ARG B N 1
ATOM 2695 C CA . ARG B 1 150 ? -3.404 -12.445 -23.828 1 93.44 150 ARG B CA 1
ATOM 2696 C C . ARG B 1 150 ? -2.26 -11.602 -24.375 1 93.44 150 ARG B C 1
ATOM 2698 O O . ARG B 1 150 ? -1.195 -12.125 -24.703 1 93.44 150 ARG B O 1
ATOM 2705 N N . SER B 1 151 ? -2.357 -10.312 -24.516 1 92.31 151 SER B N 1
ATOM 2706 C CA . SER B 1 151 ? -1.251 -9.469 -24.938 1 92.31 151 SER B CA 1
ATOM 2707 C C . SER B 1 151 ? -0.144 -9.43 -23.891 1 92.31 151 SER B C 1
ATOM 2709 O O . SER B 1 151 ? -0.357 -8.953 -22.781 1 92.31 151 SER B O 1
ATOM 2711 N N . GLY B 1 152 ? 1.046 -10.062 -24.391 1 95.19 152 GLY B N 1
ATOM 2712 C CA . GLY B 1 152 ? 2.127 -10.164 -23.422 1 95.19 152 GLY B CA 1
ATOM 2713 C C . GLY B 1 152 ? 1.834 -11.133 -22.297 1 95.19 152 GLY B C 1
ATOM 2714 O O . GLY B 1 152 ? 1.483 -12.289 -22.547 1 95.19 152 GLY B O 1
ATOM 2715 N N . ARG B 1 153 ? 1.906 -10.562 -21.094 1 97.56 153 ARG B N 1
ATOM 2716 C CA . ARG B 1 153 ? 1.729 -11.414 -19.922 1 97.56 153 ARG B CA 1
ATOM 2717 C C . ARG B 1 153 ? 0.437 -11.078 -19.188 1 97.56 153 ARG B C 1
ATOM 2719 O O . ARG B 1 153 ? 0.324 -11.305 -17.969 1 97.56 153 ARG B O 1
ATOM 2726 N N . LEU B 1 154 ? -0.467 -10.492 -19.953 1 97.75 154 LEU B N 1
ATOM 2727 C CA . LEU B 1 154 ? -1.779 -10.211 -19.375 1 97.75 154 LEU B CA 1
ATOM 2728 C C . LEU B 1 154 ? -2.625 -11.484 -19.312 1 97.75 154 LEU B C 1
ATOM 2730 O O . LEU B 1 154 ? -2.633 -12.273 -20.25 1 97.75 154 LEU B O 1
ATOM 2734 N N . PHE B 1 155 ? -3.307 -11.648 -18.172 1 96.38 155 PHE B N 1
ATOM 2735 C CA . PHE B 1 155 ? -4.188 -12.797 -18.031 1 96.38 155 PHE B CA 1
ATOM 2736 C C . PHE B 1 155 ? -5.32 -12.5 -17.062 1 96.38 155 PHE B C 1
ATOM 2738 O O . PHE B 1 155 ? -5.234 -11.555 -16.266 1 96.38 155 PHE B O 1
ATOM 2745 N N . ASP B 1 156 ? -6.41 -13.289 -17.172 1 92.75 156 ASP B N 1
ATOM 2746 C CA . ASP B 1 156 ? -7.539 -13.172 -16.25 1 92.75 156 ASP B CA 1
ATOM 2747 C C . ASP B 1 156 ? -7.242 -13.867 -14.93 1 92.75 156 ASP B C 1
ATOM 2749 O O . ASP B 1 156 ? -7.34 -15.094 -14.828 1 92.75 156 ASP B O 1
ATOM 2753 N N . PHE B 1 157 ? -6.922 -13.117 -13.961 1 91.25 157 PHE B N 1
ATOM 2754 C CA . PHE B 1 157 ? -6.406 -13.633 -12.695 1 91.25 157 PHE B CA 1
ATOM 2755 C C . PHE B 1 157 ? -7.488 -14.398 -11.945 1 91.25 157 PHE B C 1
ATOM 2757 O O . PHE B 1 157 ? -7.254 -15.516 -11.492 1 91.25 157 PHE B O 1
ATOM 2764 N N . VAL B 1 158 ? -8.617 -13.836 -11.852 1 86.94 158 VAL B N 1
ATOM 2765 C CA . VAL B 1 158 ? -9.711 -14.453 -11.109 1 86.94 158 VAL B CA 1
ATOM 2766 C C . VAL B 1 158 ? -10.125 -15.758 -11.781 1 86.94 158 VAL B C 1
ATOM 2768 O O . VAL B 1 158 ? -10.359 -16.766 -11.102 1 86.94 158 VAL B O 1
ATOM 2771 N N . LYS B 1 159 ? -10.211 -15.742 -13.047 1 90.06 159 LYS B N 1
ATOM 2772 C CA . LYS B 1 159 ? -10.516 -16.969 -13.773 1 90.06 159 LYS B CA 1
ATOM 2773 C C . LYS B 1 159 ? -9.477 -18.062 -13.484 1 90.06 159 LYS B C 1
ATOM 2775 O O . LYS B 1 159 ? -9.828 -19.219 -13.305 1 90.06 159 LYS B O 1
ATOM 2780 N N . PHE B 1 160 ? -8.25 -17.672 -13.5 1 91.62 160 PHE B N 1
ATOM 2781 C CA . PHE B 1 160 ? -7.176 -18.594 -13.188 1 91.62 160 PHE B CA 1
ATOM 2782 C C . PHE B 1 160 ? -7.387 -19.234 -11.812 1 91.62 160 PHE B C 1
ATOM 2784 O O . PHE B 1 160 ? -7.262 -20.453 -11.656 1 91.62 160 PHE B O 1
ATOM 2791 N N . GLU B 1 161 ? -7.668 -18.375 -10.859 1 87.62 161 GLU B N 1
ATOM 2792 C CA . GLU B 1 161 ? -7.871 -18.875 -9.5 1 87.62 161 GLU B CA 1
ATOM 2793 C C . GLU B 1 161 ? -9.062 -19.828 -9.438 1 87.62 161 GLU B C 1
ATOM 2795 O O . GLU B 1 161 ? -8.984 -20.891 -8.828 1 87.62 161 GLU B O 1
ATOM 2800 N N . LYS B 1 162 ? -10.109 -19.453 -10.094 1 86.69 162 LYS B N 1
ATOM 2801 C CA . LYS B 1 162 ? -11.344 -20.25 -10.07 1 86.69 162 LYS B CA 1
ATOM 2802 C C . LYS B 1 162 ? -11.156 -21.578 -10.789 1 86.69 162 LYS B C 1
ATOM 2804 O O . LYS B 1 162 ? -11.539 -22.625 -10.273 1 86.69 162 LYS B O 1
ATOM 2809 N N . THR B 1 163 ? -10.586 -21.469 -11.906 1 90.06 163 THR B N 1
ATOM 2810 C CA . THR B 1 163 ? -10.375 -22.672 -12.727 1 90.06 163 THR B CA 1
ATOM 2811 C C . THR B 1 163 ? -9.555 -23.703 -11.969 1 90.06 163 THR B C 1
ATOM 2813 O O . THR B 1 163 ? -9.797 -24.906 -12.086 1 90.06 163 THR B O 1
ATOM 2816 N N . ASN B 1 164 ? -8.609 -23.219 -11.195 1 90.5 164 ASN B N 1
ATOM 2817 C CA . ASN B 1 164 ? -7.695 -24.125 -10.508 1 90.5 164 ASN B CA 1
ATOM 2818 C C . ASN B 1 164 ? -8.117 -24.359 -9.055 1 90.5 164 ASN B C 1
ATOM 2820 O O . ASN B 1 164 ? -7.414 -25.031 -8.305 1 90.5 164 ASN B O 1
ATOM 2824 N N . ARG B 1 165 ? -9.234 -23.75 -8.57 1 85.44 165 ARG B N 1
ATOM 2825 C CA . ARG B 1 165 ? -9.758 -23.891 -7.215 1 85.44 165 ARG B CA 1
ATOM 2826 C C . ARG B 1 165 ? -8.68 -23.594 -6.176 1 85.44 165 ARG B C 1
ATOM 2828 O O . ARG B 1 165 ? -8.477 -24.375 -5.246 1 85.44 165 ARG B O 1
ATOM 2835 N N . LEU B 1 166 ? -7.977 -22.562 -6.41 1 83.69 166 LEU B N 1
ATOM 2836 C CA . LEU B 1 166 ? -6.848 -22.219 -5.551 1 83.69 166 LEU B CA 1
ATOM 2837 C C . LEU B 1 166 ? -7.332 -21.594 -4.238 1 83.69 166 LEU B C 1
ATOM 2839 O O . LEU B 1 166 ? -8.289 -20.828 -4.23 1 83.69 166 LEU B O 1
ATOM 2843 N N . GLN B 1 167 ? -6.656 -22.031 -3.23 1 80.06 167 GLN B N 1
ATOM 2844 C CA . GLN B 1 167 ? -6.895 -21.453 -1.913 1 80.06 167 GLN B CA 1
ATOM 2845 C C . GLN B 1 167 ? -5.68 -20.656 -1.432 1 80.06 167 GLN B C 1
ATOM 2847 O O . GLN B 1 167 ? -4.59 -21.219 -1.279 1 80.06 167 GLN B O 1
ATOM 2852 N N . VAL B 1 168 ? -5.938 -19.406 -1.105 1 84.62 168 VAL B N 1
ATOM 2853 C CA . VAL B 1 168 ? -4.828 -18.562 -0.687 1 84.62 168 VAL B CA 1
ATOM 2854 C C . VAL B 1 168 ? -4.398 -18.938 0.732 1 84.62 168 VAL B C 1
ATOM 2856 O O . VAL B 1 168 ? -5.238 -19.031 1.631 1 84.62 168 VAL B O 1
ATOM 2859 N N . ILE B 1 169 ? -3.189 -19.125 0.843 1 86.44 169 ILE B N 1
ATOM 2860 C CA . ILE B 1 169 ? -2.596 -19.438 2.141 1 86.44 169 ILE B CA 1
ATOM 2861 C C . ILE B 1 169 ? -2.059 -18.156 2.777 1 86.44 169 ILE B C 1
ATOM 2863 O O . ILE B 1 169 ? -2.279 -17.906 3.965 1 86.44 169 ILE B O 1
ATOM 2867 N N . SER B 1 170 ? -1.368 -17.391 2.016 1 86 170 SER B N 1
ATOM 2868 C CA . SER B 1 170 ? -0.778 -16.125 2.443 1 86 170 SER B CA 1
ATOM 2869 C C . SER B 1 170 ? -0.513 -15.203 1.253 1 86 170 SER B C 1
ATOM 2871 O O . SER B 1 170 ? -0.568 -15.641 0.102 1 86 170 SER B O 1
ATOM 2873 N N . SER B 1 171 ? -0.211 -13.945 1.597 1 86.25 171 SER B N 1
ATOM 2874 C CA . SER B 1 171 ? 0.005 -12.961 0.541 1 86.25 171 SER B CA 1
ATOM 2875 C C . SER B 1 171 ? 0.956 -11.859 0.998 1 86.25 171 SER B C 1
ATOM 2877 O O . SER B 1 171 ? 1.357 -11.828 2.164 1 86.25 171 SER B O 1
ATOM 2879 N N . PHE B 1 172 ? 1.359 -11.047 0.078 1 86.25 172 PHE B N 1
ATOM 2880 C CA . PHE B 1 172 ? 2.182 -9.867 0.323 1 86.25 172 PHE B CA 1
ATOM 2881 C C . PHE B 1 172 ? 2.076 -8.883 -0.834 1 86.25 172 PHE B C 1
ATOM 2883 O O . PHE B 1 172 ? 1.874 -9.289 -1.982 1 86.25 172 PHE B O 1
ATOM 2890 N N . GLN B 1 173 ? 2.215 -7.602 -0.483 1 87.06 173 GLN B N 1
ATOM 2891 C CA . GLN B 1 173 ? 2.189 -6.574 -1.521 1 87.06 173 GLN B CA 1
ATOM 2892 C C . GLN B 1 173 ? 3.225 -5.488 -1.244 1 87.06 173 GLN B C 1
ATOM 2894 O O . GLN B 1 173 ? 3.4 -5.066 -0.099 1 87.06 173 GLN B O 1
ATOM 2899 N N . TYR B 1 174 ? 3.855 -5.07 -2.248 1 86.69 174 TYR B N 1
ATOM 2900 C CA . TYR B 1 174 ? 4.59 -3.809 -2.195 1 86.69 174 TYR B CA 1
ATOM 2901 C C . TYR B 1 174 ? 4.254 -2.934 -3.396 1 86.69 174 TYR B C 1
ATOM 2903 O O . TYR B 1 174 ? 3.617 -3.393 -4.348 1 86.69 174 TYR B O 1
ATOM 2911 N N . LEU B 1 175 ? 4.621 -1.688 -3.277 1 89.44 175 LEU B N 1
ATOM 2912 C CA . LEU B 1 175 ? 4.371 -0.711 -4.332 1 89.44 175 LEU B CA 1
ATOM 2913 C C . LEU B 1 175 ? 5.672 -0.297 -5.008 1 89.44 175 LEU B C 1
ATOM 2915 O O . LEU B 1 175 ? 6.719 -0.226 -4.359 1 89.44 175 LEU B O 1
ATOM 2919 N N . VAL B 1 176 ? 5.547 -0.045 -6.305 1 91.31 176 VAL B N 1
ATOM 2920 C CA . VAL B 1 176 ? 6.684 0.484 -7.047 1 91.31 176 VAL B CA 1
ATOM 2921 C C . VAL B 1 176 ? 6.227 1.619 -7.961 1 91.31 176 VAL B C 1
ATOM 2923 O O . VAL B 1 176 ? 5.215 1.494 -8.656 1 91.31 176 VAL B O 1
ATOM 2926 N N . SER B 1 177 ? 6.965 2.699 -7.895 1 89.12 177 SER B N 1
ATOM 2927 C CA . SER B 1 177 ? 6.672 3.84 -8.758 1 89.12 177 SER B CA 1
ATOM 2928 C C . SER B 1 177 ? 7.441 3.756 -10.07 1 89.12 177 SER B C 1
ATOM 2930 O O . SER B 1 177 ? 8.516 3.154 -10.125 1 89.12 177 SER B O 1
ATOM 2932 N N . ALA B 1 178 ? 6.977 4.387 -11.117 1 90.62 178 ALA B N 1
ATOM 2933 C CA . ALA B 1 178 ? 7.629 4.441 -12.422 1 90.62 178 ALA B CA 1
ATOM 2934 C C . ALA B 1 178 ? 8.906 5.273 -12.359 1 90.62 178 ALA B C 1
ATOM 2936 O O . ALA B 1 178 ? 9.016 6.191 -11.547 1 90.62 178 ALA B O 1
#

Solvent-accessible surface area (backbone atoms only — not comparable to full-atom values): 20303 Å² total; per-residue (Å²): 135,80,82,74,77,73,77,74,78,75,74,74,74,71,74,74,73,72,72,76,58,74,51,57,73,66,75,62,73,56,54,38,73,55,82,50,52,42,47,40,78,59,65,85,62,76,30,41,38,38,72,44,41,49,81,75,39,50,57,78,48,36,37,30,38,70,79,66,66,96,56,97,41,81,25,27,33,41,39,30,34,22,61,63,75,40,88,54,80,58,31,23,32,60,28,26,32,40,64,77,35,49,74,65,32,37,46,75,37,38,70,81,44,87,82,33,84,34,47,76,52,43,71,74,44,89,59,62,48,33,52,41,36,36,39,33,27,46,32,74,67,93,69,80,69,74,77,67,61,54,78,78,49,26,27,50,50,59,58,43,40,59,76,56,66,54,42,79,74,36,23,31,38,37,26,34,54,81,136,79,80,73,76,72,75,73,75,75,71,73,72,70,71,73,72,72,72,75,59,70,48,56,72,68,73,61,72,54,54,41,72,54,82,51,52,44,49,40,72,61,70,70,71,82,27,42,38,38,71,43,42,48,82,73,39,50,57,77,47,36,36,28,39,69,78,64,65,96,56,98,42,82,24,26,33,42,38,30,35,23,61,64,76,41,88,54,78,57,31,22,34,60,29,27,32,38,64,78,35,47,74,65,31,37,47,75,37,39,70,80,46,86,82,32,83,35,48,74,52,43,72,73,44,89,59,60,51,31,52,40,35,38,41,32,28,46,31,73,65,93,68,80,71,75,75,66,61,56,78,76,49,26,28,49,50,61,58,44,39,57,76,57,66,54,43,78,73,36,22,34,40,35,25,33,54,82

Foldseek 3Di:
DPPPPPPPPPPPPPPPPPPPDPQLDDCSVCAQVDCAKDWPPVPPCSDFAAEDEQVSFQAGTWIEDQPDD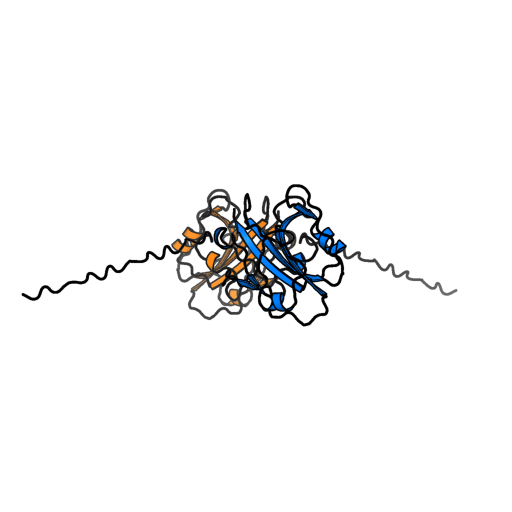PDDFQWKKKWKWWCPQDPPNQKIATFFIAIRHDPVCNNPTDDFDPPGPHGGGTDDDPAFKIKMKMFMWGARDPDQDDFDADPHRIGRPVCSCVVRVTDTDHMGMYMYGD/DPPPPPPPPPPPPPPPPPPPDPQLDDCSVCAQVDCAKDWPPVPDDSHFAAEDEQVSFQAGTWIEDQPDDPDDFQWKKKWKWWCPQDPPNQKIATFFIAIRHDPVCNNPTDDFDPPGPHGGGTDDDPAFKIKMKMFMWGARDPDQDDFDADPHRIGRPVCSCVVRVTDTDHMGMYMYGD